Protein AF-A0AB74N3A1-F1 (afdb_monomer)

Structure 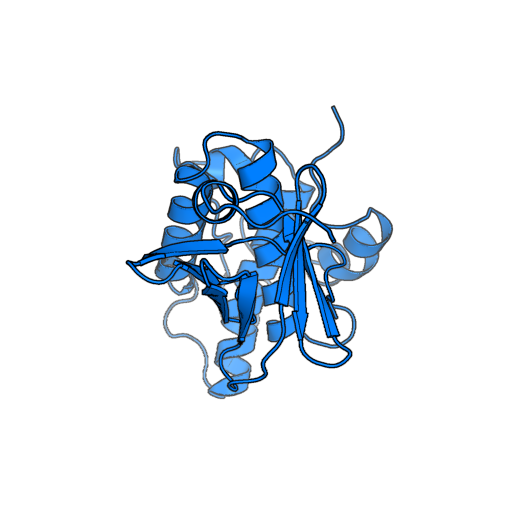(mmCIF, N/CA/C/O backbone):
data_AF-A0AB74N3A1-F1
#
_entry.id   AF-A0AB74N3A1-F1
#
loop_
_atom_site.group_PDB
_atom_site.id
_atom_site.type_symbol
_atom_site.label_atom_id
_atom_site.label_alt_id
_atom_site.label_comp_id
_atom_site.label_asym_id
_atom_site.label_entity_id
_atom_site.label_seq_id
_atom_site.pdbx_PDB_ins_code
_atom_site.Cartn_x
_atom_site.Cartn_y
_atom_site.Cartn_z
_atom_site.occupancy
_atom_site.B_iso_or_equiv
_atom_site.auth_seq_id
_atom_site.auth_comp_id
_atom_site.auth_asym_id
_atom_site.auth_atom_id
_atom_site.pdbx_PDB_model_num
ATOM 1 N N . MET A 1 1 ? -15.030 15.479 -10.181 1.00 30.88 1 MET A N 1
ATOM 2 C CA . MET A 1 1 ? -14.251 14.234 -10.034 1.00 30.88 1 MET A CA 1
ATOM 3 C C . MET A 1 1 ? -12.824 14.655 -9.749 1.00 30.88 1 MET A C 1
ATOM 5 O O . MET A 1 1 ? -12.218 15.269 -10.615 1.00 30.88 1 MET A O 1
ATOM 9 N N . ALA A 1 2 ? -12.356 14.499 -8.511 1.00 37.59 2 ALA A N 1
ATOM 10 C CA . ALA A 1 2 ? -10.970 14.813 -8.178 1.00 37.59 2 ALA A CA 1
ATOM 11 C C . ALA A 1 2 ? -10.070 13.762 -8.845 1.00 37.59 2 ALA A C 1
ATOM 13 O O . ALA A 1 2 ? -10.359 12.574 -8.728 1.00 37.59 2 ALA A O 1
ATOM 14 N N . ASN A 1 3 ? -9.039 14.203 -9.573 1.00 46.69 3 ASN A N 1
ATOM 15 C CA . ASN A 1 3 ? -8.014 13.312 -10.119 1.00 46.69 3 ASN A CA 1
ATOM 16 C C . ASN A 1 3 ? -7.414 12.501 -8.968 1.00 46.69 3 ASN A C 1
ATOM 18 O O . ASN A 1 3 ? -6.970 13.065 -7.965 1.00 46.69 3 ASN A O 1
ATOM 22 N N . ALA A 1 4 ? -7.441 11.187 -9.112 1.00 57.84 4 ALA A N 1
ATOM 23 C CA . ALA A 1 4 ? -7.078 10.224 -8.094 1.00 57.84 4 ALA A CA 1
ATOM 24 C C . ALA A 1 4 ? -5.552 10.047 -8.074 1.00 57.84 4 ALA A C 1
ATOM 26 O O . ALA A 1 4 ? -5.019 9.036 -8.517 1.00 57.84 4 ALA A O 1
ATOM 27 N N . SER A 1 5 ? -4.831 11.047 -7.563 1.00 71.25 5 SER A N 1
ATOM 28 C CA . SER A 1 5 ? -3.372 10.990 -7.427 1.00 71.25 5 SER A CA 1
ATOM 29 C C . SER A 1 5 ? -2.970 10.513 -6.032 1.00 71.25 5 SER A C 1
ATOM 31 O O . SER A 1 5 ? -3.437 11.052 -5.030 1.00 71.25 5 SER A O 1
ATOM 33 N N . CYS A 1 6 ? -2.046 9.551 -5.958 1.00 90.88 6 CYS A N 1
ATOM 34 C CA . CYS A 1 6 ? -1.435 9.120 -4.693 1.00 90.88 6 CYS A CA 1
ATOM 35 C C . CYS A 1 6 ? -0.574 10.209 -4.043 1.00 90.88 6 CYS A C 1
ATOM 37 O O . CYS A 1 6 ? -0.287 10.170 -2.847 1.00 90.88 6 CYS A O 1
ATOM 39 N N . PHE A 1 7 ? -0.158 11.183 -4.843 1.00 91.81 7 PHE A N 1
ATOM 40 C CA . PHE A 1 7 ? 0.708 12.279 -4.452 1.00 91.81 7 PHE A CA 1
ATOM 41 C C . PHE A 1 7 ? -0.030 13.603 -4.597 1.00 91.81 7 PHE A C 1
ATOM 43 O O . PHE A 1 7 ? -0.838 13.784 -5.516 1.00 91.81 7 PHE A O 1
ATOM 50 N N . THR A 1 8 ? 0.276 14.560 -3.727 1.00 91.31 8 THR A N 1
ATOM 51 C CA . THR A 1 8 ? -0.086 15.957 -3.984 1.00 91.31 8 THR A CA 1
ATOM 52 C C . THR A 1 8 ? 0.550 16.418 -5.297 1.00 91.31 8 THR A C 1
ATOM 54 O O . THR A 1 8 ? 1.511 15.827 -5.784 1.00 91.31 8 THR A O 1
ATOM 57 N N . GLU A 1 9 ? 0.034 17.488 -5.900 1.00 91.44 9 GLU A N 1
ATOM 58 C CA . GLU A 1 9 ? 0.587 17.989 -7.163 1.00 91.44 9 GLU A CA 1
ATOM 59 C C . GLU A 1 9 ? 2.074 18.350 -7.058 1.00 91.44 9 GLU A C 1
ATOM 61 O O . GLU A 1 9 ? 2.852 18.033 -7.957 1.00 91.44 9 GLU A O 1
ATOM 66 N N . ARG A 1 10 ? 2.475 18.936 -5.927 1.00 91.12 10 ARG A N 1
ATOM 67 C CA . ARG A 1 10 ? 3.875 19.235 -5.636 1.00 91.12 10 ARG A CA 1
ATOM 68 C C . ARG A 1 10 ? 4.720 17.964 -5.554 1.00 91.12 10 ARG A C 1
ATOM 70 O O . ARG A 1 10 ? 5.700 17.864 -6.280 1.00 91.12 10 ARG A O 1
ATOM 77 N N . GLU A 1 11 ? 4.328 17.002 -4.718 1.00 92.62 11 GLU A N 1
ATOM 78 C CA . GLU A 1 11 ? 5.046 15.725 -4.572 1.00 92.62 11 GLU A CA 1
ATOM 79 C C . GLU A 1 11 ? 5.147 14.988 -5.911 1.00 92.62 11 GLU A C 1
ATOM 81 O O . GLU A 1 11 ? 6.199 14.473 -6.264 1.00 92.62 11 GLU A O 1
ATOM 86 N N . TYR A 1 12 ? 4.073 14.975 -6.697 1.00 93.06 12 TYR A N 1
ATOM 87 C CA . TYR A 1 12 ? 4.072 14.338 -8.006 1.00 93.06 12 TYR A CA 1
ATOM 88 C C . TYR A 1 12 ? 5.109 14.966 -8.948 1.00 93.06 12 TYR A C 1
ATOM 90 O O . TYR A 1 12 ? 5.878 14.257 -9.596 1.00 93.06 12 TYR A O 1
ATOM 98 N N . ASN A 1 13 ? 5.168 16.297 -9.000 1.00 91.56 13 ASN A N 1
ATOM 99 C CA . ASN A 1 13 ? 6.124 17.003 -9.848 1.00 91.56 13 ASN A CA 1
ATOM 100 C C . ASN A 1 13 ? 7.566 16.858 -9.341 1.00 91.56 13 ASN A C 1
ATOM 102 O O . ASN A 1 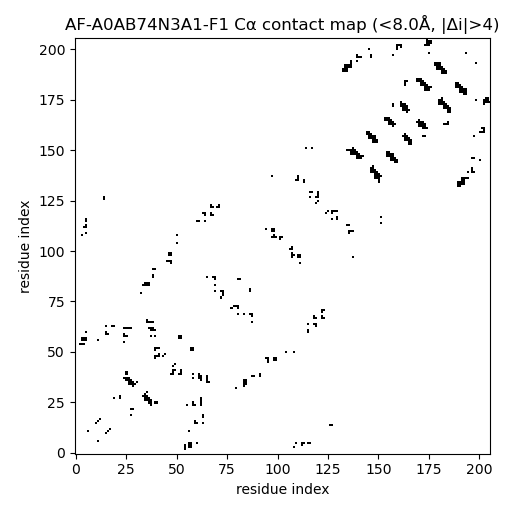13 ? 8.483 16.722 -10.147 1.00 91.56 13 ASN A O 1
ATOM 106 N N . GLU A 1 14 ? 7.781 16.907 -8.025 1.00 91.94 14 GLU A N 1
ATOM 107 C CA . GLU A 1 14 ? 9.117 16.885 -7.419 1.00 91.94 14 GLU A CA 1
ATOM 108 C C . GLU A 1 14 ? 9.707 15.479 -7.301 1.00 91.94 14 GLU A C 1
ATOM 110 O O . GLU A 1 14 ? 10.920 15.346 -7.424 1.00 91.94 14 GLU A O 1
ATOM 115 N N . LEU A 1 15 ? 8.875 14.456 -7.107 1.00 92.31 15 LEU A N 1
ATOM 116 C CA . LEU A 1 15 ? 9.312 13.082 -6.860 1.00 92.31 15 LEU A CA 1
ATOM 117 C C . LEU A 1 15 ? 9.058 12.181 -8.067 1.00 92.31 15 LEU A C 1
ATOM 119 O O . LEU A 1 15 ? 9.964 11.505 -8.538 1.00 92.31 15 LEU A O 1
ATOM 123 N N . VAL A 1 16 ? 7.833 12.171 -8.601 1.00 93.19 16 VAL A N 1
ATOM 124 C CA . VAL A 1 16 ? 7.455 11.202 -9.643 1.00 93.19 16 VAL A CA 1
ATOM 125 C C . VAL A 1 16 ? 7.989 11.619 -11.011 1.00 93.19 16 VAL A C 1
ATOM 127 O O . VAL A 1 16 ? 8.693 10.849 -11.659 1.00 93.19 16 VAL A O 1
ATOM 130 N N . LEU A 1 17 ? 7.688 12.842 -11.457 1.00 90.94 17 LEU A N 1
ATOM 131 C CA . LEU A 1 17 ? 8.094 13.301 -12.791 1.00 90.94 17 LEU A CA 1
ATOM 132 C C . LEU A 1 17 ? 9.610 13.466 -12.927 1.00 90.94 17 LEU A C 1
ATOM 134 O O . LEU A 1 17 ? 10.161 13.129 -13.972 1.00 90.94 17 LEU A O 1
ATOM 138 N N . LYS A 1 18 ? 10.294 13.957 -11.885 1.00 90.00 18 LYS A N 1
ATOM 139 C CA . LYS A 1 18 ? 11.759 14.110 -11.915 1.00 90.00 18 LYS A CA 1
ATOM 140 C C . LYS A 1 18 ? 12.496 12.776 -11.999 1.00 90.00 18 LYS A C 1
ATOM 142 O O . LYS A 1 18 ? 13.550 12.733 -12.623 1.00 90.00 18 LYS A O 1
ATOM 147 N N . SER A 1 19 ? 11.944 11.713 -11.416 1.00 88.94 19 SER A N 1
ATOM 148 C CA . SER A 1 19 ? 12.517 10.362 -11.485 1.00 88.94 19 SER A CA 1
ATOM 149 C C . SER A 1 19 ? 12.215 9.634 -12.798 1.00 88.94 19 SER A C 1
ATOM 151 O O . SER A 1 19 ? 12.824 8.609 -13.082 1.00 88.94 19 SER A O 1
ATOM 153 N N . LEU A 1 20 ? 11.300 10.164 -13.615 1.00 88.50 20 LEU A N 1
ATOM 154 C CA . LEU A 1 20 ? 10.877 9.588 -14.894 1.00 88.50 20 LEU A CA 1
ATOM 155 C C . LEU A 1 20 ? 11.007 10.594 -16.060 1.00 88.50 20 LEU A C 1
ATOM 157 O O . LEU A 1 20 ? 10.029 10.821 -16.784 1.00 88.50 20 LEU A O 1
ATOM 161 N N . PRO A 1 21 ? 12.181 11.222 -16.276 1.00 79.88 21 PRO A N 1
ATOM 162 C CA . PRO A 1 21 ? 12.333 12.204 -17.341 1.00 79.88 21 PRO A CA 1
ATOM 163 C C . PRO A 1 21 ? 12.175 11.529 -18.708 1.00 79.88 21 PRO A C 1
ATOM 165 O O . PRO A 1 21 ? 12.898 10.588 -19.045 1.00 79.88 21 PRO A O 1
ATOM 168 N N . ASP A 1 22 ? 11.237 12.032 -19.507 1.00 74.62 22 ASP A N 1
ATOM 169 C CA . ASP A 1 22 ? 10.882 11.522 -20.837 1.00 74.62 22 ASP A CA 1
ATOM 170 C C . ASP A 1 22 ? 10.468 10.038 -20.870 1.00 74.62 22 ASP A C 1
ATOM 172 O O . ASP A 1 22 ? 10.606 9.385 -21.904 1.00 74.62 22 ASP A O 1
ATOM 176 N N . SER A 1 23 ? 9.958 9.485 -19.761 1.00 73.75 23 SER A N 1
ATOM 177 C CA . SER A 1 23 ? 9.342 8.155 -19.800 1.00 73.75 23 SER A CA 1
ATOM 178 C C . SER A 1 23 ? 8.063 8.198 -20.635 1.00 73.75 23 SER A C 1
ATOM 180 O O . SER A 1 23 ? 7.274 9.151 -20.536 1.00 73.75 23 SER A O 1
ATOM 182 N N . ASN A 1 24 ? 7.785 7.123 -21.372 1.00 79.31 24 ASN A N 1
ATOM 183 C CA . ASN A 1 24 ? 6.397 6.850 -21.717 1.00 79.31 24 ASN A CA 1
ATOM 184 C C . ASN A 1 24 ? 5.672 6.286 -20.474 1.00 79.31 24 ASN A C 1
ATOM 186 O O . ASN A 1 24 ? 6.280 6.085 -19.419 1.00 79.31 24 ASN A O 1
ATOM 190 N N . ASP A 1 25 ? 4.354 6.130 -20.534 1.00 83.88 25 ASP A N 1
ATOM 191 C CA . ASP A 1 25 ? 3.580 5.709 -19.357 1.00 83.88 25 ASP A CA 1
ATOM 192 C C . ASP A 1 25 ? 3.576 4.187 -19.143 1.00 83.88 25 ASP A C 1
ATOM 194 O O . ASP A 1 25 ? 3.159 3.710 -18.085 1.00 83.88 25 ASP A O 1
ATOM 198 N N . ASP A 1 26 ? 4.013 3.429 -20.147 1.00 87.56 26 ASP A N 1
ATOM 199 C CA . ASP A 1 26 ? 3.934 1.967 -20.212 1.00 87.56 26 ASP A CA 1
ATOM 200 C C . ASP A 1 26 ? 5.254 1.281 -19.837 1.00 87.56 26 ASP A C 1
ATOM 202 O O . ASP A 1 26 ? 5.243 0.154 -19.345 1.00 87.56 26 ASP A O 1
ATOM 206 N N . TYR A 1 27 ? 6.389 1.941 -20.050 1.00 89.62 27 TYR A N 1
ATOM 207 C CA . TYR A 1 27 ? 7.722 1.426 -19.780 1.00 89.62 27 TYR A CA 1
ATOM 208 C C . TYR A 1 27 ? 8.762 2.542 -19.592 1.00 89.62 27 TYR A C 1
ATOM 210 O O . TYR A 1 27 ? 8.569 3.707 -19.947 1.00 89.62 27 TYR A O 1
ATOM 218 N N . TYR A 1 28 ? 9.915 2.155 -19.054 1.00 89.69 28 TYR A N 1
ATOM 219 C CA . TYR A 1 28 ? 11.103 2.984 -18.912 1.00 89.69 28 TYR A CA 1
ATOM 220 C C . TYR A 1 28 ? 12.300 2.290 -19.571 1.00 89.69 28 TYR A C 1
ATOM 222 O O . TYR A 1 28 ? 12.739 1.232 -19.125 1.00 89.69 28 TYR A O 1
ATOM 230 N N . ASP A 1 29 ? 12.808 2.877 -20.655 1.00 89.06 29 ASP A N 1
ATOM 231 C CA . ASP A 1 29 ? 13.880 2.335 -21.507 1.00 89.06 29 ASP A CA 1
ATOM 232 C C . ASP A 1 29 ? 15.253 2.981 -21.267 1.00 89.06 29 ASP A C 1
ATOM 234 O O . ASP A 1 29 ? 16.252 2.564 -21.847 1.00 89.06 29 ASP A O 1
ATOM 238 N N . LYS A 1 30 ? 15.318 3.982 -20.384 1.00 86.56 30 LYS A N 1
ATOM 239 C CA . LYS A 1 30 ? 16.566 4.641 -19.977 1.00 86.56 30 LYS A CA 1
ATOM 240 C C . LYS A 1 30 ? 17.256 3.949 -18.797 1.00 86.56 30 LYS A C 1
ATOM 242 O O . LYS A 1 30 ? 18.256 4.465 -18.296 1.00 86.56 30 LYS A O 1
ATOM 247 N N . TYR A 1 31 ? 16.725 2.826 -18.307 1.00 85.31 31 TYR A N 1
ATOM 248 C CA . TYR A 1 31 ? 17.389 2.068 -17.250 1.00 85.31 31 TYR A CA 1
ATOM 249 C C . TYR A 1 31 ? 18.648 1.390 -17.819 1.00 85.31 31 TYR A C 1
ATOM 251 O O . TYR A 1 31 ? 18.563 0.785 -18.889 1.00 85.31 31 TYR A O 1
ATOM 259 N N . PRO A 1 32 ? 19.815 1.458 -17.147 1.00 84.25 32 PRO A N 1
ATOM 260 C CA . PRO A 1 32 ? 21.094 1.051 -17.744 1.00 84.25 32 PRO A CA 1
ATOM 261 C C . PRO A 1 32 ? 21.162 -0.395 -18.249 1.00 84.25 32 PRO A C 1
ATOM 263 O O . PRO A 1 32 ? 21.973 -0.701 -19.121 1.00 84.25 32 PRO A O 1
ATOM 266 N N . TYR A 1 33 ? 20.337 -1.279 -17.690 1.00 84.19 33 TYR A N 1
ATOM 267 C CA . TYR A 1 33 ? 20.440 -2.722 -17.890 1.00 84.19 33 TYR A CA 1
ATOM 268 C C . TYR A 1 33 ? 19.272 -3.341 -18.670 1.00 84.19 33 TYR A C 1
ATOM 270 O O . TYR A 1 33 ? 19.345 -4.511 -19.039 1.00 84.19 33 TYR A O 1
ATOM 278 N N . GLY A 1 34 ? 18.209 -2.586 -18.967 1.00 87.44 34 GLY A N 1
ATOM 279 C CA . GLY A 1 34 ? 17.048 -3.132 -19.667 1.00 87.44 34 GLY A CA 1
ATOM 280 C C . GLY A 1 34 ? 15.832 -2.213 -19.683 1.00 87.44 34 GLY A C 1
ATOM 281 O O . GLY A 1 34 ? 15.853 -1.110 -19.147 1.00 87.44 34 GLY A O 1
ATOM 282 N N . VAL A 1 35 ? 14.751 -2.684 -20.305 1.00 92.19 35 VAL A N 1
ATOM 283 C CA . VAL A 1 35 ? 13.464 -1.977 -20.329 1.00 92.19 35 VAL A CA 1
ATOM 284 C C . VAL A 1 35 ? 12.599 -2.469 -19.176 1.00 92.19 35 VAL A C 1
ATOM 286 O O . VAL A 1 35 ? 12.269 -3.654 -19.106 1.00 92.19 35 VAL A O 1
ATOM 289 N N . ILE A 1 36 ? 12.193 -1.553 -18.300 1.00 93.69 36 ILE A N 1
ATOM 290 C CA . ILE A 1 36 ? 11.305 -1.849 -17.172 1.00 93.69 36 ILE A CA 1
ATOM 291 C C . ILE A 1 36 ? 9.875 -1.516 -17.579 1.00 93.69 36 ILE A C 1
ATOM 293 O O . ILE A 1 36 ? 9.574 -0.367 -17.898 1.00 93.69 36 ILE A O 1
ATOM 297 N N . HIS A 1 37 ? 8.992 -2.509 -17.564 1.00 93.75 37 HIS A N 1
ATOM 298 C CA . HIS A 1 37 ? 7.583 -2.321 -17.901 1.00 93.75 37 HIS A CA 1
ATOM 299 C C . HIS A 1 37 ? 6.763 -1.946 -16.666 1.00 93.75 37 HIS A C 1
ATOM 301 O O . HIS A 1 37 ? 7.071 -2.350 -15.543 1.00 93.75 37 HIS A O 1
ATOM 307 N N . ASN A 1 38 ? 5.696 -1.184 -16.884 1.00 95.06 38 ASN A N 1
ATOM 308 C CA . ASN A 1 38 ? 4.713 -0.887 -15.856 1.00 95.06 38 ASN A CA 1
ATOM 309 C C . ASN A 1 38 ? 3.991 -2.177 -15.436 1.00 95.06 38 ASN A C 1
ATOM 311 O O . ASN A 1 38 ? 3.529 -2.945 -16.281 1.00 95.06 38 ASN A O 1
ATOM 315 N N . MET A 1 39 ? 3.846 -2.393 -14.128 1.00 95.62 39 MET A N 1
ATOM 316 C CA . MET A 1 39 ? 3.064 -3.513 -13.594 1.00 95.62 39 MET A CA 1
ATOM 317 C C . MET A 1 39 ? 1.593 -3.491 -14.044 1.00 95.62 39 MET A C 1
ATOM 319 O O . MET A 1 39 ? 0.975 -4.550 -14.142 1.00 95.62 39 MET A O 1
ATOM 323 N N . ALA A 1 40 ? 1.021 -2.320 -14.345 1.00 93.88 40 ALA A N 1
ATOM 324 C CA . ALA A 1 40 ? -0.287 -2.227 -14.992 1.00 93.88 40 ALA A CA 1
ATOM 325 C C . ALA A 1 40 ? -0.137 -2.067 -16.508 1.00 93.88 40 ALA A C 1
ATOM 327 O O . ALA A 1 40 ? 0.446 -1.090 -16.982 1.00 93.88 40 ALA A O 1
ATOM 328 N N . SER A 1 41 ? -0.742 -2.983 -17.265 1.00 90.25 41 SER A N 1
ATOM 329 C CA . SER A 1 41 ? -0.785 -2.929 -18.725 1.00 90.25 41 SER A CA 1
ATOM 330 C C . SER A 1 41 ? -2.194 -2.589 -19.197 1.00 90.25 41 SER A C 1
ATOM 332 O O . SER A 1 41 ? -3.136 -3.341 -18.967 1.00 90.25 41 SER A O 1
ATOM 334 N N . CYS A 1 42 ? -2.357 -1.472 -19.907 1.00 88.19 42 CYS A N 1
ATOM 335 C CA . CYS A 1 42 ? -3.682 -1.003 -20.334 1.00 88.19 42 CYS A CA 1
ATOM 336 C C . CYS A 1 42 ? -4.321 -1.835 -21.452 1.00 88.19 42 CYS A C 1
ATOM 338 O O . CYS A 1 42 ? -5.479 -1.604 -21.794 1.00 88.19 42 CYS A O 1
ATOM 340 N N . SER A 1 43 ? -3.590 -2.802 -22.012 1.00 89.38 43 SER A N 1
ATOM 341 C CA . SER A 1 43 ? -4.159 -3.835 -22.881 1.00 89.38 43 SER A CA 1
ATOM 342 C C . SER A 1 43 ? -4.768 -5.008 -22.105 1.00 89.38 43 SER A C 1
ATOM 344 O O . SER A 1 43 ? -5.478 -5.818 -22.695 1.00 89.38 43 SER A O 1
ATOM 346 N N . GLU A 1 44 ? -4.481 -5.136 -20.807 1.00 90.44 44 GLU A N 1
ATOM 347 C CA . GLU A 1 44 ? -5.027 -6.186 -19.948 1.00 90.44 44 GLU A CA 1
ATOM 348 C C . GLU A 1 44 ? -6.339 -5.744 -19.287 1.00 90.44 44 GLU A C 1
ATOM 350 O O . GLU A 1 44 ? -6.527 -4.583 -18.929 1.00 90.44 44 GLU A O 1
ATOM 355 N N . SER A 1 45 ? -7.245 -6.700 -19.070 1.00 90.50 45 SER A N 1
ATOM 356 C CA . SER A 1 45 ? -8.565 -6.463 -18.470 1.00 90.50 45 SER A CA 1
ATOM 357 C C . SER A 1 45 ? -8.638 -6.831 -16.981 1.00 90.50 45 SER A C 1
ATOM 359 O O . SER A 1 45 ? -9.701 -7.225 -16.495 1.00 90.50 45 SER A O 1
ATOM 361 N N . ASN A 1 46 ? -7.507 -6.802 -16.270 1.00 94.38 46 ASN A N 1
ATOM 362 C CA . ASN A 1 46 ? -7.463 -7.093 -14.834 1.00 94.38 46 ASN A CA 1
ATOM 363 C C . ASN A 1 46 ? -7.811 -5.860 -13.986 1.00 94.38 46 ASN A C 1
ATOM 365 O O . ASN A 1 46 ? -7.835 -4.722 -14.464 1.00 94.38 46 ASN A O 1
ATOM 369 N N . GLU A 1 47 ? -8.133 -6.096 -12.717 1.00 95.38 47 GLU A N 1
ATOM 370 C CA . GLU A 1 47 ? -8.649 -5.079 -11.806 1.00 95.38 47 GLU A CA 1
ATOM 371 C C . GLU A 1 47 ? -7.635 -3.954 -11.539 1.00 95.38 47 GLU A C 1
ATOM 373 O O . GLU A 1 47 ? -8.024 -2.783 -11.495 1.00 95.38 47 GLU A O 1
ATOM 378 N N . LEU A 1 48 ? -6.341 -4.278 -11.440 1.00 96.75 48 LEU A N 1
ATOM 379 C CA . LEU A 1 48 ? -5.267 -3.289 -11.313 1.00 96.75 48 LEU A CA 1
ATOM 380 C C . LEU A 1 48 ? -5.217 -2.362 -12.534 1.00 96.75 48 LEU A C 1
ATOM 382 O O . LEU A 1 48 ? -5.215 -1.140 -12.382 1.00 96.75 48 LEU A O 1
ATOM 386 N N . SER A 1 49 ? -5.228 -2.926 -13.742 1.00 95.31 49 SER A N 1
ATOM 387 C CA . SER A 1 49 ? -5.140 -2.149 -14.983 1.00 95.31 49 SER A CA 1
ATOM 388 C C . SER A 1 49 ? -6.372 -1.266 -15.178 1.00 95.31 49 SER A C 1
ATOM 390 O O . SER A 1 49 ? -6.231 -0.087 -15.501 1.00 95.31 49 SER A O 1
ATOM 392 N N . HIS A 1 50 ? -7.575 -1.764 -14.875 1.00 93.56 50 HIS A N 1
ATOM 393 C CA . HIS A 1 50 ? -8.797 -0.951 -14.894 1.00 93.56 50 HIS A CA 1
ATOM 394 C C . HIS A 1 50 ? -8.753 0.233 -13.920 1.00 93.56 50 HIS A C 1
ATOM 396 O O . HIS A 1 50 ? -9.290 1.302 -14.224 1.00 93.56 50 HIS A O 1
ATOM 402 N N . LEU A 1 51 ? -8.140 0.059 -12.747 1.00 93.81 51 LEU A N 1
ATOM 403 C CA . LEU A 1 51 ? -8.007 1.130 -11.762 1.00 93.81 51 LEU A CA 1
ATOM 404 C C . LEU A 1 51 ? -6.989 2.188 -12.209 1.00 93.81 51 LEU A C 1
ATOM 406 O O . LEU A 1 51 ? -7.251 3.384 -12.087 1.00 93.81 51 LEU A O 1
ATOM 410 N N . VAL A 1 52 ? -5.848 1.741 -12.734 1.00 94.50 52 VAL A N 1
ATOM 411 C CA . VAL A 1 52 ? -4.667 2.575 -12.991 1.00 94.50 52 VAL A CA 1
ATOM 412 C C . VAL A 1 52 ? -4.738 3.296 -14.334 1.00 94.50 52 VAL A C 1
ATOM 414 O O . VAL A 1 52 ? -4.451 4.486 -14.410 1.00 94.50 52 VAL A O 1
ATOM 417 N N . CYS A 1 53 ? -5.159 2.617 -15.399 1.00 92.19 53 CYS A N 1
ATOM 418 C CA . CYS A 1 53 ? -5.026 3.125 -16.767 1.00 92.19 53 CYS A CA 1
ATOM 419 C C . CYS A 1 53 ? -5.897 4.340 -17.098 1.00 92.19 53 CYS A C 1
ATOM 421 O O . CYS A 1 53 ? -5.643 5.020 -18.089 1.00 92.19 53 CYS A O 1
ATOM 423 N N . SER A 1 54 ? -6.905 4.632 -16.273 1.00 88.50 54 SER A N 1
ATOM 424 C CA . SER A 1 54 ? -7.724 5.840 -16.416 1.00 88.50 54 SER A CA 1
ATOM 425 C C . SER A 1 54 ? -7.090 7.105 -15.823 1.00 88.50 54 SER A C 1
ATOM 427 O O . SER A 1 54 ? -7.605 8.193 -16.067 1.00 88.50 54 SER A O 1
ATOM 429 N N . ASP A 1 55 ? -6.004 6.985 -15.051 1.00 90.81 55 ASP A N 1
ATOM 430 C CA . ASP A 1 55 ? -5.342 8.112 -14.389 1.00 90.81 55 ASP A CA 1
ATOM 431 C C . ASP A 1 55 ? -3.840 8.118 -14.705 1.00 90.81 55 ASP A C 1
ATOM 433 O O . ASP A 1 55 ? -3.067 7.272 -14.255 1.00 90.81 55 ASP A O 1
ATOM 437 N N . LEU A 1 56 ? -3.422 9.113 -15.488 1.00 90.12 56 LEU A N 1
ATOM 438 C CA . LEU A 1 56 ? -2.038 9.266 -15.929 1.00 90.12 56 LEU A CA 1
ATOM 439 C C . LEU A 1 56 ? -1.054 9.418 -14.759 1.00 90.12 56 LEU A C 1
ATOM 441 O O . LEU A 1 56 ? 0.058 8.891 -14.820 1.00 90.12 56 LEU A O 1
ATOM 445 N N . LYS A 1 57 ? -1.449 10.122 -13.689 1.00 92.75 57 LYS A N 1
ATOM 446 C CA . LYS A 1 57 ? -0.577 10.326 -12.527 1.00 92.75 57 LYS A CA 1
ATOM 447 C C . LYS A 1 57 ? -0.381 9.011 -11.789 1.00 92.75 57 LYS A C 1
ATOM 449 O O . LYS A 1 57 ? 0.754 8.650 -11.489 1.00 92.75 57 LYS A O 1
ATOM 454 N N . LEU A 1 58 ? -1.465 8.270 -11.567 1.00 94.00 58 LEU A N 1
ATOM 455 C CA . LEU A 1 58 ? -1.413 6.947 -10.947 1.00 94.00 58 LEU A CA 1
ATOM 456 C C . LEU A 1 58 ? -0.582 5.964 -11.782 1.00 94.00 58 LEU A C 1
ATOM 458 O O . LEU A 1 58 ? 0.251 5.245 -11.232 1.00 94.00 58 LEU A O 1
ATOM 462 N N . LYS A 1 59 ? -0.750 5.978 -13.109 1.00 93.50 59 LYS A N 1
ATOM 463 C CA . LYS A 1 59 ? 0.018 5.140 -14.036 1.00 93.50 59 LYS A CA 1
ATOM 464 C C . LYS A 1 59 ? 1.518 5.424 -13.961 1.00 93.50 59 LYS A C 1
ATOM 466 O O . LYS A 1 59 ? 2.294 4.481 -13.814 1.00 93.50 59 LYS A O 1
ATOM 471 N N . LYS A 1 60 ? 1.932 6.697 -13.969 1.00 93.81 60 LYS A N 1
ATOM 472 C CA . LYS A 1 60 ? 3.346 7.075 -13.788 1.00 93.81 60 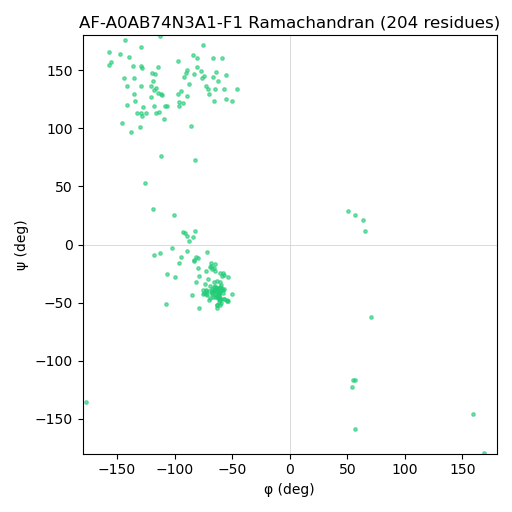LYS A CA 1
ATOM 473 C C . LYS A 1 60 ? 3.877 6.724 -12.398 1.00 93.81 60 LYS A C 1
ATOM 475 O O . LYS A 1 60 ? 5.004 6.254 -12.284 1.00 93.81 60 LYS A O 1
ATOM 480 N N . SER A 1 61 ? 3.080 6.897 -11.345 1.00 95.31 61 SER A N 1
ATOM 481 C CA . SER A 1 61 ? 3.467 6.472 -9.996 1.00 95.31 61 SER A CA 1
ATOM 482 C C . SER A 1 61 ? 3.694 4.960 -9.901 1.00 95.31 61 SER A C 1
ATOM 484 O O . SER A 1 61 ? 4.634 4.535 -9.234 1.00 95.31 61 SER A O 1
ATOM 486 N N . LEU A 1 62 ? 2.887 4.150 -10.592 1.00 96.25 62 LEU A N 1
ATOM 487 C CA . LEU A 1 62 ? 3.073 2.699 -10.631 1.00 96.25 62 LEU A CA 1
ATOM 488 C C . LEU A 1 62 ? 4.271 2.276 -11.497 1.00 96.25 62 LEU A C 1
ATOM 490 O O . LEU A 1 62 ? 4.971 1.325 -11.147 1.00 96.25 62 LEU A O 1
ATOM 494 N N . LEU A 1 63 ? 4.562 3.001 -12.584 1.00 95.75 63 LEU A N 1
ATOM 495 C CA . LEU A 1 63 ? 5.800 2.801 -13.344 1.00 95.75 63 LEU A CA 1
ATOM 496 C C . LEU A 1 63 ? 7.023 3.083 -12.467 1.00 95.75 63 LEU A C 1
ATOM 498 O O . LEU A 1 63 ? 7.946 2.276 -12.436 1.00 95.75 63 LEU A O 1
ATOM 502 N N . LEU A 1 64 ? 7.011 4.183 -11.707 1.00 95.81 64 LEU A N 1
ATOM 503 C CA . LEU A 1 64 ? 8.101 4.488 -10.784 1.00 95.81 64 LEU A CA 1
ATOM 504 C C . LEU A 1 64 ? 8.263 3.398 -9.719 1.00 95.81 64 LEU A C 1
ATOM 506 O O . LEU A 1 64 ? 9.390 3.021 -9.422 1.00 95.81 64 LEU A O 1
ATOM 510 N N . LEU A 1 65 ? 7.162 2.849 -9.194 1.00 97.19 65 LEU A N 1
ATOM 511 C CA . LEU A 1 65 ? 7.221 1.701 -8.284 1.00 97.19 65 LEU A CA 1
ATOM 512 C C . LEU A 1 65 ? 7.845 0.469 -8.956 1.00 97.19 65 LEU A C 1
ATOM 514 O O . LEU A 1 65 ? 8.666 -0.207 -8.353 1.00 97.19 65 LEU A O 1
ATOM 518 N N . SER A 1 66 ? 7.511 0.212 -10.222 1.00 96.94 66 SER A N 1
ATOM 519 C CA . SER A 1 66 ? 8.095 -0.898 -10.992 1.00 96.94 66 SER A CA 1
ATOM 520 C C . SER A 1 66 ? 9.621 -0.768 -11.111 1.00 96.94 66 SER A C 1
ATOM 522 O O . SER A 1 66 ? 10.331 -1.771 -11.090 1.00 96.94 66 SER A O 1
ATOM 524 N N . ILE A 1 67 ? 10.126 0.467 -11.210 1.00 95.38 67 ILE A N 1
ATOM 525 C CA . ILE A 1 67 ? 11.564 0.767 -11.194 1.00 95.38 67 ILE A CA 1
ATOM 526 C C . ILE A 1 67 ? 12.142 0.638 -9.782 1.00 95.38 67 ILE A C 1
ATOM 528 O O . ILE A 1 67 ? 13.234 0.094 -9.640 1.00 95.38 67 ILE A O 1
ATOM 532 N N . GLY A 1 68 ? 11.430 1.127 -8.762 1.00 95.88 68 GLY A N 1
ATOM 533 C CA . GLY A 1 68 ? 11.837 1.072 -7.354 1.00 95.88 68 GLY A CA 1
ATOM 534 C C . GLY A 1 68 ? 12.151 -0.345 -6.889 1.00 95.88 68 GLY A C 1
ATOM 535 O O . GLY A 1 68 ? 13.251 -0.587 -6.402 1.00 95.88 68 GLY A O 1
ATOM 536 N N . GLU A 1 69 ? 11.264 -1.300 -7.169 1.00 96.75 69 GLU A N 1
ATOM 537 C CA . GLU A 1 69 ? 11.428 -2.700 -6.749 1.00 96.75 69 GLU A CA 1
ATOM 538 C C . GLU A 1 69 ? 12.671 -3.362 -7.376 1.00 96.75 69 GLU A C 1
ATOM 540 O O . GLU A 1 69 ? 13.391 -4.121 -6.721 1.00 96.75 69 GLU A O 1
ATOM 545 N N . ILE A 1 70 ? 12.965 -3.047 -8.644 1.00 96.56 70 ILE A N 1
ATOM 546 C CA . ILE A 1 70 ? 14.176 -3.520 -9.332 1.00 96.56 70 ILE A CA 1
ATOM 547 C C . ILE A 1 70 ? 15.411 -2.828 -8.754 1.00 96.56 70 ILE A C 1
ATOM 549 O O . ILE A 1 70 ? 16.384 -3.491 -8.404 1.00 96.56 70 ILE A O 1
ATOM 553 N N . TYR A 1 71 ? 15.366 -1.503 -8.599 1.00 94.44 71 TYR A N 1
ATOM 554 C CA . TYR A 1 71 ? 16.462 -0.722 -8.030 1.00 94.44 71 TYR A CA 1
ATOM 555 C C . TYR A 1 71 ? 16.840 -1.199 -6.622 1.00 94.44 71 TYR A C 1
ATOM 557 O O . TYR A 1 71 ? 18.022 -1.409 -6.346 1.00 94.44 71 TYR A O 1
ATOM 565 N N . ALA A 1 72 ? 15.857 -1.409 -5.747 1.00 95.38 72 ALA A N 1
ATOM 566 C CA . ALA A 1 72 ? 16.070 -1.863 -4.379 1.00 95.38 72 ALA A CA 1
ATOM 567 C C . ALA A 1 72 ? 16.725 -3.249 -4.345 1.00 95.38 72 ALA A C 1
ATOM 569 O O . ALA A 1 72 ? 17.698 -3.457 -3.613 1.00 95.38 72 ALA A O 1
ATOM 570 N N . TYR A 1 73 ? 16.250 -4.178 -5.180 1.00 95.75 73 TYR A N 1
ATOM 571 C CA . TYR A 1 73 ? 16.856 -5.500 -5.322 1.00 95.75 73 TYR A CA 1
ATOM 572 C C . TYR A 1 73 ? 18.301 -5.426 -5.805 1.00 95.75 73 TYR A C 1
ATOM 574 O O . TYR A 1 73 ? 19.189 -5.991 -5.169 1.00 95.75 73 TYR A O 1
ATOM 582 N N . GLU A 1 74 ? 18.562 -4.719 -6.905 1.00 95.38 74 GLU A N 1
ATOM 583 C CA . GLU A 1 74 ? 19.903 -4.640 -7.488 1.00 95.38 74 GLU A CA 1
ATOM 584 C C . GLU A 1 74 ? 20.885 -3.943 -6.550 1.00 95.38 74 GLU A C 1
ATOM 586 O O . GLU A 1 74 ? 22.046 -4.342 -6.458 1.00 95.38 74 GLU A O 1
ATOM 591 N N . ASN A 1 75 ? 20.424 -2.936 -5.807 1.00 93.81 75 ASN A N 1
ATOM 592 C CA . ASN A 1 75 ? 21.230 -2.268 -4.796 1.00 93.81 75 ASN A CA 1
ATOM 593 C C . ASN A 1 75 ? 21.556 -3.200 -3.617 1.00 93.81 75 ASN A C 1
ATOM 595 O O . ASN A 1 75 ? 22.686 -3.193 -3.135 1.00 93.81 75 ASN A O 1
ATOM 599 N N . ALA A 1 76 ? 20.605 -4.031 -3.177 1.00 94.88 76 ALA A N 1
ATOM 600 C CA . ALA A 1 76 ? 20.815 -4.991 -2.093 1.00 94.88 76 ALA A CA 1
ATOM 601 C C . ALA A 1 76 ? 21.690 -6.186 -2.507 1.00 94.88 76 ALA A C 1
ATOM 603 O O . ALA A 1 76 ? 22.513 -6.662 -1.725 1.00 94.88 76 ALA A O 1
ATOM 604 N N . MET A 1 77 ? 21.510 -6.682 -3.730 1.00 95.88 77 MET A N 1
ATOM 605 C CA . MET A 1 77 ? 22.173 -7.886 -4.236 1.00 95.88 77 MET A CA 1
ATOM 606 C C . MET A 1 77 ? 23.452 -7.588 -5.020 1.00 95.88 77 MET A C 1
ATOM 608 O O . MET A 1 77 ? 24.188 -8.517 -5.357 1.00 95.88 77 MET A O 1
ATOM 612 N N . HIS A 1 78 ? 23.703 -6.320 -5.351 1.00 94.00 78 HIS A N 1
ATOM 613 C CA . HIS A 1 78 ? 24.793 -5.861 -6.217 1.00 94.00 78 HIS A CA 1
ATOM 614 C C . HIS A 1 78 ? 24.871 -6.606 -7.560 1.00 94.00 78 HIS A C 1
ATOM 616 O O . HIS A 1 78 ? 25.950 -6.775 -8.131 1.00 94.00 78 HIS A O 1
ATOM 622 N N . THR A 1 79 ? 23.729 -7.083 -8.056 1.00 93.00 79 THR A N 1
ATOM 623 C CA . THR A 1 79 ? 23.617 -7.865 -9.289 1.00 93.00 79 THR A CA 1
ATOM 624 C C . THR A 1 79 ? 22.354 -7.468 -10.053 1.00 93.00 79 THR A C 1
ATOM 626 O O . THR A 1 79 ? 21.309 -7.321 -9.421 1.00 93.00 79 THR A O 1
ATOM 629 N N . PRO A 1 80 ? 22.436 -7.298 -11.389 1.00 93.56 80 PRO A N 1
ATOM 630 C CA . PRO A 1 80 ? 21.273 -7.071 -12.242 1.00 93.56 80 PRO A CA 1
ATOM 631 C C . PRO A 1 80 ? 20.220 -8.173 -12.097 1.00 93.56 80 PRO A C 1
ATOM 633 O O . PRO A 1 80 ? 20.573 -9.349 -11.948 1.00 93.56 80 PRO A O 1
ATOM 636 N N . VAL A 1 81 ? 18.937 -7.823 -12.205 1.00 94.06 81 VAL A N 1
ATOM 637 C CA . VAL A 1 81 ? 17.885 -8.845 -12.326 1.00 94.06 81 VAL A CA 1
ATOM 638 C C . VAL A 1 81 ? 18.057 -9.639 -13.625 1.00 94.06 81 VAL A C 1
ATOM 640 O O . VAL A 1 81 ? 18.523 -9.127 -14.641 1.00 94.06 81 VAL A O 1
ATOM 643 N N . ALA A 1 82 ? 17.663 -10.914 -13.605 1.00 91.88 82 ALA A N 1
ATOM 644 C CA . ALA A 1 82 ? 17.816 -11.789 -14.768 1.00 91.88 82 ALA A CA 1
ATOM 645 C C . ALA A 1 82 ? 16.881 -11.413 -15.934 1.00 91.88 82 ALA A C 1
ATOM 647 O O . ALA A 1 82 ? 17.271 -11.541 -17.093 1.00 91.88 82 ALA A O 1
ATOM 648 N N . ASP A 1 83 ? 15.658 -10.962 -15.629 1.00 93.75 83 ASP A N 1
ATOM 649 C CA . ASP A 1 83 ? 14.660 -10.547 -16.619 1.00 93.75 83 ASP A CA 1
ATOM 650 C C . ASP A 1 83 ? 13.803 -9.386 -16.088 1.00 93.75 83 ASP A C 1
ATOM 652 O O . ASP A 1 83 ? 12.900 -9.568 -15.269 1.00 93.75 83 ASP A O 1
ATOM 656 N N . TYR A 1 84 ? 14.076 -8.183 -16.594 1.00 93.69 84 TYR A N 1
ATOM 657 C CA . TYR A 1 84 ? 13.369 -6.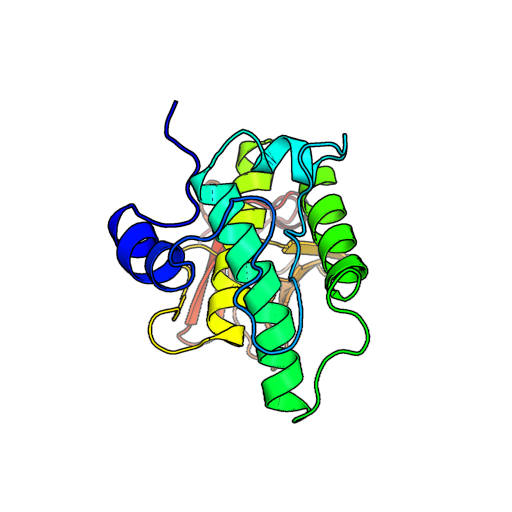944 -16.247 1.00 93.69 84 TYR A CA 1
ATOM 658 C C . TYR A 1 84 ? 11.893 -6.943 -16.662 1.00 93.69 84 TYR A C 1
ATOM 660 O O . TYR A 1 84 ? 11.101 -6.187 -16.100 1.00 93.69 84 TYR A O 1
ATOM 668 N N . SER A 1 85 ? 11.508 -7.760 -17.647 1.00 88.56 85 SER A N 1
ATOM 669 C CA . SER A 1 85 ? 10.140 -7.782 -18.172 1.00 88.56 85 SER A CA 1
ATOM 670 C C . SER A 1 85 ? 9.174 -8.552 -17.274 1.00 88.56 85 SER A C 1
ATOM 672 O O . SER A 1 85 ? 7.988 -8.231 -17.241 1.00 88.56 85 SER A O 1
ATOM 674 N N . THR A 1 86 ? 9.676 -9.530 -16.513 1.00 93.19 86 THR A N 1
ATOM 675 C CA . THR A 1 86 ? 8.853 -10.399 -15.660 1.00 93.19 86 THR A CA 1
ATOM 676 C C . THR A 1 86 ? 9.165 -10.293 -14.174 1.00 93.19 86 THR A C 1
ATOM 678 O O . THR A 1 86 ? 8.419 -10.857 -13.377 1.00 93.19 86 THR A O 1
ATOM 681 N N . TYR A 1 87 ? 10.240 -9.601 -13.778 1.00 95.56 87 TYR A N 1
ATOM 682 C CA . TYR A 1 87 ? 10.677 -9.513 -12.378 1.00 95.56 87 TYR A CA 1
ATOM 683 C C . TYR A 1 87 ? 9.543 -9.112 -11.419 1.00 95.56 87 TYR A C 1
ATOM 685 O O . TYR A 1 87 ? 9.357 -9.729 -10.375 1.00 95.56 87 TYR A O 1
ATOM 693 N N . ASN A 1 88 ? 8.722 -8.138 -11.815 1.00 96.94 88 ASN A N 1
ATOM 694 C CA . ASN A 1 88 ? 7.638 -7.620 -10.982 1.00 96.94 88 ASN A CA 1
ATOM 695 C C . ASN A 1 88 ? 6.326 -8.430 -11.056 1.00 96.94 88 ASN A C 1
ATOM 697 O O . ASN A 1 88 ? 5.325 -7.985 -10.497 1.00 96.94 88 ASN A O 1
ATOM 701 N N . ASN A 1 89 ? 6.273 -9.585 -11.731 1.00 96.06 89 ASN A N 1
ATOM 702 C CA . ASN A 1 89 ? 5.013 -10.317 -11.943 1.00 96.06 89 ASN A CA 1
ATOM 703 C C . ASN A 1 89 ? 4.344 -10.761 -10.635 1.00 96.06 89 ASN A C 1
ATOM 705 O O . ASN A 1 89 ? 3.145 -10.553 -10.468 1.00 96.06 89 ASN A O 1
ATOM 709 N N . ASP A 1 90 ? 5.109 -11.292 -9.680 1.00 97.12 90 ASP A N 1
ATOM 710 C CA . ASP A 1 90 ? 4.555 -11.723 -8.390 1.00 97.12 90 ASP A CA 1
ATOM 711 C C . ASP A 1 90 ? 3.968 -10.536 -7.611 1.00 97.12 90 ASP A C 1
ATOM 713 O O . ASP A 1 90 ? 2.901 -10.632 -6.995 1.00 97.12 90 ASP A O 1
ATOM 717 N N . PHE A 1 91 ? 4.641 -9.382 -7.668 1.00 97.69 91 PHE A N 1
ATOM 718 C CA . PHE A 1 91 ? 4.162 -8.179 -6.999 1.00 97.69 91 PHE A CA 1
ATOM 719 C C . PHE A 1 91 ? 2.950 -7.570 -7.711 1.00 97.69 91 PHE A C 1
ATOM 721 O O . PHE A 1 91 ? 1.978 -7.190 -7.054 1.00 97.69 91 PHE A O 1
ATOM 728 N N . LYS A 1 92 ? 2.945 -7.564 -9.047 1.00 97.56 92 LYS A N 1
ATOM 729 C CA . LYS A 1 92 ? 1.783 -7.217 -9.874 1.00 97.56 92 LYS A CA 1
ATOM 730 C C . LYS A 1 92 ? 0.569 -8.069 -9.503 1.00 97.56 92 LYS A C 1
ATOM 732 O O . LYS A 1 92 ? -0.511 -7.518 -9.286 1.00 97.56 92 LYS A O 1
ATOM 737 N N . ASP A 1 93 ? 0.732 -9.384 -9.393 1.00 97.56 93 ASP A N 1
ATOM 738 C CA . ASP A 1 93 ? -0.355 -10.300 -9.036 1.00 97.56 93 ASP A CA 1
ATOM 739 C C . ASP A 1 93 ? -0.876 -10.027 -7.623 1.00 97.56 93 ASP A C 1
ATOM 741 O O . ASP A 1 93 ? -2.089 -10.015 -7.383 1.00 97.56 93 ASP A O 1
ATOM 745 N N . TRP A 1 94 ? 0.024 -9.741 -6.682 1.00 97.88 94 TRP A N 1
ATOM 746 C CA . TRP A 1 94 ? -0.352 -9.332 -5.333 1.00 97.88 94 TRP A CA 1
ATOM 747 C C . TRP A 1 94 ? -1.147 -8.014 -5.325 1.00 97.88 94 TRP A C 1
ATOM 749 O O . TRP A 1 94 ? -2.208 -7.951 -4.699 1.00 97.88 94 TRP A O 1
ATOM 759 N N . LEU A 1 95 ? -0.703 -6.993 -6.068 1.00 98.00 95 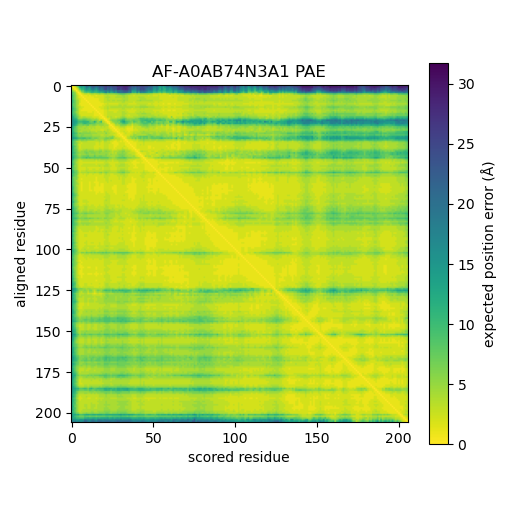LEU A N 1
ATOM 760 C CA . LEU A 1 95 ? -1.412 -5.715 -6.219 1.00 98.00 95 LEU A CA 1
ATOM 761 C C . LEU A 1 95 ? -2.788 -5.899 -6.865 1.00 98.00 95 LEU A C 1
ATOM 763 O O . LEU A 1 95 ? -3.769 -5.306 -6.411 1.00 98.00 95 LEU A O 1
ATOM 767 N N . ASN A 1 96 ? -2.886 -6.743 -7.894 1.00 97.88 96 ASN A N 1
ATOM 768 C CA . ASN A 1 96 ? -4.160 -7.045 -8.535 1.00 97.88 96 ASN A CA 1
ATOM 769 C C . ASN A 1 96 ? -5.136 -7.701 -7.557 1.00 97.88 96 ASN A C 1
ATOM 771 O O . ASN A 1 96 ? -6.295 -7.299 -7.480 1.00 97.88 96 ASN A O 1
ATOM 775 N N . ASN A 1 97 ? -4.668 -8.665 -6.765 1.00 97.75 97 ASN A N 1
ATOM 776 C CA . ASN A 1 97 ? -5.492 -9.319 -5.752 1.00 97.75 97 ASN A CA 1
ATOM 777 C C . ASN A 1 97 ? -5.911 -8.363 -4.628 1.00 97.75 97 ASN A C 1
ATOM 779 O O . ASN A 1 97 ? -7.053 -8.441 -4.171 1.00 97.75 97 ASN A O 1
ATOM 783 N N . LEU A 1 98 ? -5.034 -7.440 -4.220 1.00 96.81 98 LEU A N 1
ATOM 784 C CA . LEU A 1 98 ? -5.361 -6.386 -3.258 1.00 96.81 98 LEU A CA 1
ATOM 785 C C . LEU A 1 98 ? -6.504 -5.508 -3.778 1.00 96.81 98 LEU A C 1
ATOM 787 O O . LEU A 1 98 ? -7.495 -5.324 -3.081 1.00 96.81 98 LEU A O 1
ATOM 791 N N . VAL A 1 99 ? -6.397 -5.009 -5.012 1.00 96.44 99 VAL A N 1
ATOM 792 C CA . VAL A 1 99 ? -7.435 -4.174 -5.641 1.00 96.44 99 VAL A CA 1
ATOM 793 C C . VAL A 1 99 ? -8.739 -4.954 -5.814 1.00 96.44 99 VAL A C 1
ATOM 795 O O . VAL A 1 99 ? -9.812 -4.447 -5.492 1.00 96.44 99 VAL A O 1
ATOM 798 N N . LYS A 1 100 ? -8.654 -6.203 -6.277 1.00 96.56 100 LYS A N 1
ATOM 799 C CA . LYS A 1 100 ? -9.804 -7.081 -6.524 1.00 96.56 100 LYS A CA 1
ATOM 800 C C . LYS A 1 100 ? -10.596 -7.428 -5.264 1.00 96.56 100 LYS A C 1
ATOM 802 O O . LYS A 1 100 ? -11.803 -7.651 -5.346 1.00 96.56 100 LYS A O 1
ATOM 807 N N . ALA A 1 101 ? -9.935 -7.512 -4.112 1.00 94.94 101 ALA A N 1
ATOM 808 C CA . ALA A 1 101 ? -10.588 -7.834 -2.847 1.00 94.94 101 ALA A CA 1
ATOM 809 C C . ALA A 1 101 ? -11.507 -6.705 -2.342 1.00 94.94 101 ALA A C 1
ATOM 811 O O . ALA A 1 101 ? -12.395 -6.955 -1.522 1.00 94.94 101 ALA A O 1
ATOM 812 N N . GLU A 1 102 ? -11.320 -5.476 -2.827 1.00 94.19 102 GLU A N 1
ATOM 813 C CA . GLU A 1 102 ? -12.049 -4.309 -2.347 1.00 94.19 102 GLU A CA 1
ATOM 814 C C . GLU A 1 102 ? -13.357 -4.081 -3.109 1.00 94.19 102 GLU A C 1
ATOM 816 O O . GLU A 1 102 ? -13.400 -3.960 -4.330 1.00 94.19 102 GLU A O 1
ATOM 821 N N . LYS A 1 103 ? -14.456 -3.938 -2.360 1.00 90.12 103 LYS A N 1
ATOM 822 C CA . LYS A 1 103 ? -15.792 -3.676 -2.930 1.00 90.12 103 LYS A CA 1
ATOM 823 C C . LYS A 1 103 ? -15.944 -2.251 -3.476 1.00 90.12 103 LYS A C 1
ATOM 825 O O . LYS A 1 103 ? -16.839 -1.995 -4.275 1.00 90.12 103 LYS A O 1
ATOM 830 N N . SER A 1 104 ? -15.121 -1.315 -3.000 1.00 93.38 104 SER A N 1
ATOM 831 C CA . SER A 1 104 ? -15.181 0.104 -3.357 1.00 93.38 104 SER A CA 1
ATOM 832 C C . SER A 1 104 ? -13.926 0.518 -4.110 1.00 93.38 104 SER A C 1
ATOM 834 O O . SER A 1 104 ? -12.812 0.306 -3.626 1.00 93.38 104 SER A O 1
ATOM 836 N N . LYS A 1 105 ? -14.117 1.190 -5.253 1.00 92.88 105 LYS A N 1
ATOM 837 C CA . LYS A 1 105 ? -13.025 1.774 -6.042 1.00 92.88 105 LYS A CA 1
ATOM 838 C C . LYS A 1 105 ? -12.190 2.753 -5.213 1.00 92.88 105 LYS A C 1
ATOM 840 O O . LYS A 1 105 ? -10.970 2.759 -5.339 1.00 92.88 105 LYS A O 1
ATOM 845 N N . ASP A 1 106 ? -12.828 3.531 -4.340 1.00 93.06 106 ASP A N 1
ATOM 846 C CA . ASP A 1 106 ? -12.131 4.503 -3.495 1.00 93.06 106 ASP A CA 1
ATOM 847 C C . ASP A 1 106 ? -11.244 3.803 -2.458 1.00 93.06 106 ASP A C 1
ATOM 849 O O . ASP A 1 106 ? -10.107 4.214 -2.240 1.00 93.06 106 ASP A O 1
ATOM 853 N N . ILE A 1 107 ? -11.716 2.704 -1.856 1.00 93.94 107 ILE A N 1
ATOM 854 C CA . ILE A 1 107 ? -10.907 1.918 -0.910 1.00 93.94 107 ILE A CA 1
ATOM 855 C C . ILE A 1 107 ? -9.731 1.264 -1.642 1.00 93.94 107 ILE A C 1
ATOM 857 O O . ILE A 1 107 ? -8.596 1.370 -1.175 1.00 93.94 107 ILE A O 1
ATOM 861 N N . ALA A 1 108 ? -9.981 0.666 -2.811 1.00 95.69 108 ALA A N 1
ATOM 862 C CA . ALA A 1 108 ? -8.943 0.063 -3.642 1.00 95.69 108 ALA A CA 1
ATOM 863 C C . ALA A 1 108 ? -7.846 1.075 -4.006 1.00 95.69 108 ALA A C 1
ATOM 865 O O . ALA A 1 108 ? -6.659 0.798 -3.840 1.00 95.69 108 ALA A O 1
ATOM 866 N N . LEU A 1 109 ? -8.247 2.275 -4.434 1.00 96.06 109 LEU A N 1
ATOM 867 C CA . LEU A 1 109 ? -7.335 3.366 -4.757 1.00 96.06 109 LEU A CA 1
ATOM 868 C C . LEU A 1 109 ? -6.499 3.790 -3.549 1.00 96.06 109 LEU A C 1
ATOM 870 O O . LEU A 1 109 ? -5.284 3.919 -3.670 1.00 96.06 109 LEU A O 1
ATOM 874 N N . ARG A 1 110 ? -7.116 3.998 -2.381 1.00 95.06 110 ARG A N 1
ATOM 875 C CA . ARG A 1 110 ? -6.369 4.398 -1.180 1.00 95.06 110 ARG A CA 1
ATOM 876 C C . ARG A 1 110 ? -5.355 3.338 -0.763 1.00 95.06 110 ARG A C 1
ATOM 878 O O . ARG A 1 110 ? -4.216 3.696 -0.480 1.00 95.06 110 ARG A O 1
ATOM 885 N N . LYS A 1 111 ? -5.732 2.054 -0.771 1.00 96.38 111 LYS A N 1
ATOM 886 C CA . LYS A 1 111 ? -4.812 0.950 -0.453 1.00 96.38 111 LYS A CA 1
ATOM 887 C C . LYS A 1 111 ? -3.675 0.854 -1.465 1.00 96.38 111 LYS A C 1
ATOM 889 O O . LYS A 1 111 ? -2.523 0.742 -1.057 1.00 96.38 111 LYS A O 1
ATOM 894 N N . LEU A 1 112 ? -3.969 0.975 -2.760 1.00 97.38 112 LEU A N 1
ATOM 895 C CA . LEU A 1 112 ? -2.942 1.008 -3.801 1.00 97.38 112 LEU A CA 1
ATOM 896 C C . LEU A 1 112 ? -1.983 2.190 -3.599 1.00 97.38 112 LEU A C 1
ATOM 898 O O . LEU A 1 112 ? -0.770 2.005 -3.603 1.00 97.38 112 LEU A O 1
ATOM 902 N N . CYS A 1 113 ? -2.506 3.390 -3.346 1.00 96.31 113 CYS A N 1
ATOM 903 C CA . CYS A 1 113 ? -1.683 4.563 -3.070 1.00 96.31 113 CYS A CA 1
ATOM 904 C C . CYS A 1 113 ? -0.853 4.425 -1.795 1.00 96.31 113 CYS A C 1
ATOM 906 O O . CYS A 1 113 ? 0.296 4.859 -1.765 1.00 96.31 113 CYS A O 1
ATOM 908 N N . TYR A 1 114 ? -1.405 3.799 -0.759 1.00 96.50 114 TYR A N 1
ATOM 909 C CA . TYR A 1 114 ? -0.682 3.501 0.468 1.00 96.50 114 TYR A CA 1
ATOM 910 C C . TYR A 1 114 ? 0.500 2.558 0.217 1.00 96.50 114 TYR A C 1
ATOM 912 O O . TYR A 1 114 ? 1.591 2.814 0.728 1.00 96.50 114 TYR A O 1
ATOM 920 N N . VAL A 1 115 ? 0.311 1.515 -0.603 1.00 97.56 115 VAL A N 1
ATOM 921 C CA . VAL A 1 115 ? 1.396 0.614 -1.021 1.00 97.56 115 VAL A CA 1
ATOM 922 C C . VAL A 1 115 ? 2.442 1.365 -1.836 1.00 97.56 115 VAL A C 1
ATOM 924 O O . VAL A 1 115 ? 3.613 1.308 -1.479 1.00 97.56 115 VAL A O 1
ATOM 927 N N . ILE A 1 116 ? 2.031 2.092 -2.883 1.00 97.00 116 ILE A N 1
ATOM 928 C CA . ILE A 1 116 ? 2.945 2.850 -3.753 1.00 97.00 116 ILE A CA 1
ATOM 929 C C . ILE A 1 116 ? 3.824 3.780 -2.917 1.00 97.00 116 ILE A C 1
ATOM 931 O O . ILE A 1 116 ? 5.039 3.787 -3.079 1.00 97.00 116 ILE A O 1
ATOM 935 N N . ARG A 1 117 ? 3.229 4.547 -1.997 1.00 95.81 117 ARG A N 1
ATOM 936 C CA . ARG A 1 117 ? 3.983 5.486 -1.160 1.00 95.81 117 ARG A CA 1
ATOM 937 C C . ARG A 1 117 ? 4.911 4.784 -0.171 1.00 95.81 117 ARG A C 1
ATOM 939 O O . ARG A 1 117 ? 6.033 5.244 -0.025 1.00 95.81 117 ARG A O 1
ATOM 946 N N . ASN A 1 118 ? 4.471 3.707 0.490 1.00 95.38 118 ASN A N 1
ATOM 947 C CA . ASN A 1 118 ? 5.337 2.956 1.412 1.00 95.38 118 ASN A CA 1
ATOM 948 C C . ASN A 1 118 ? 6.527 2.343 0.676 1.00 95.38 118 ASN A C 1
ATOM 950 O O . ASN A 1 118 ? 7.660 2.581 1.067 1.00 95.38 118 ASN A O 1
ATOM 954 N N . ARG A 1 119 ? 6.274 1.614 -0.414 1.00 96.44 119 ARG A N 1
ATOM 955 C CA . ARG A 1 119 ? 7.331 0.928 -1.161 1.00 96.44 119 ARG A CA 1
ATOM 956 C C . ARG A 1 119 ? 8.334 1.892 -1.767 1.00 96.44 119 ARG A C 1
ATOM 958 O O . ARG A 1 119 ? 9.519 1.720 -1.557 1.00 96.44 119 ARG A O 1
ATOM 965 N N . LEU A 1 120 ? 7.878 2.983 -2.385 1.00 96.12 120 LEU A N 1
ATOM 966 C CA . LEU A 1 120 ? 8.799 4.014 -2.872 1.00 96.12 120 LEU A CA 1
ATOM 967 C C . LEU A 1 120 ? 9.627 4.651 -1.746 1.00 96.12 120 LEU A C 1
ATOM 969 O O . LEU A 1 120 ? 10.769 5.039 -1.979 1.00 96.12 120 LEU A O 1
ATOM 973 N N . SER A 1 121 ? 9.065 4.754 -0.538 1.00 95.12 121 SER A N 1
ATOM 974 C CA . SER A 1 121 ? 9.807 5.192 0.646 1.00 95.12 121 SER A CA 1
ATOM 975 C C . SER A 1 121 ? 10.902 4.203 1.034 1.00 95.12 121 SER A C 1
ATOM 977 O O . SER A 1 121 ? 12.028 4.624 1.284 1.00 95.12 121 SER A O 1
ATOM 979 N N . ASP A 1 122 ? 10.585 2.908 1.045 1.00 93.62 122 ASP A N 1
ATOM 980 C CA . ASP A 1 122 ? 11.527 1.836 1.373 1.00 93.62 122 ASP A CA 1
ATOM 981 C C . ASP A 1 122 ? 12.625 1.695 0.301 1.00 93.62 122 ASP A C 1
ATOM 983 O O . ASP A 1 122 ? 13.799 1.542 0.636 1.00 93.62 122 ASP A O 1
ATOM 987 N N . ASP A 1 123 ? 12.251 1.794 -0.977 1.00 94.56 123 ASP A N 1
ATOM 988 C CA . ASP A 1 123 ? 13.131 1.548 -2.122 1.00 94.56 123 ASP A CA 1
ATOM 989 C C . ASP A 1 123 ? 14.114 2.699 -2.367 1.00 94.56 123 ASP A C 1
ATOM 991 O O . ASP A 1 123 ? 15.290 2.466 -2.657 1.00 94.56 123 ASP A O 1
ATOM 995 N N . PHE A 1 124 ? 13.646 3.950 -2.269 1.00 92.94 124 PHE A N 1
ATOM 996 C CA . PHE A 1 124 ? 14.456 5.135 -2.579 1.00 92.94 124 PHE A CA 1
ATOM 997 C C . PHE A 1 124 ? 14.904 5.921 -1.343 1.00 92.94 124 PHE A C 1
ATOM 999 O O . PHE A 1 124 ? 15.923 6.614 -1.397 1.00 92.94 124 PHE A O 1
ATOM 1006 N N . GLY A 1 125 ? 14.172 5.841 -0.229 1.00 88.25 125 GLY A N 1
ATOM 1007 C CA . GLY A 1 125 ? 14.429 6.654 0.958 1.00 88.25 125 GLY A CA 1
ATOM 1008 C C . GLY A 1 125 ? 14.408 8.164 0.682 1.00 88.25 125 GLY A C 1
ATOM 1009 O O . GLY A 1 125 ? 13.830 8.649 -0.293 1.00 88.25 125 GLY A O 1
ATOM 1010 N N . GLY A 1 126 ? 15.048 8.931 1.571 1.00 87.25 126 GLY A N 1
ATOM 1011 C CA . GLY A 1 126 ? 15.299 10.364 1.381 1.00 87.25 126 GLY A CA 1
ATOM 1012 C C . GLY A 1 126 ? 14.034 11.176 1.088 1.00 87.25 126 GLY A C 1
ATOM 1013 O O . GLY A 1 126 ? 13.128 11.252 1.919 1.00 87.25 126 GLY A O 1
ATOM 1014 N N . ASP A 1 127 ? 13.980 11.771 -0.105 1.00 84.19 127 ASP A N 1
ATOM 1015 C CA . ASP A 1 127 ? 12.874 12.625 -0.555 1.00 84.19 127 ASP A CA 1
ATOM 1016 C C . ASP A 1 127 ? 11.535 11.869 -0.697 1.00 84.19 127 ASP A C 1
ATOM 1018 O O . ASP A 1 127 ? 10.475 12.494 -0.704 1.00 84.19 127 ASP A O 1
ATOM 1022 N N . PHE A 1 128 ? 11.557 10.531 -0.746 1.00 89.69 128 PHE A N 1
ATOM 1023 C CA . PHE A 1 128 ? 10.363 9.675 -0.742 1.00 89.69 128 PHE A CA 1
ATOM 1024 C C . PHE A 1 128 ? 9.889 9.284 0.667 1.00 89.69 128 PHE A C 1
ATOM 1026 O O . PHE A 1 128 ? 8.985 8.457 0.799 1.00 89.69 128 PHE A O 1
ATOM 1033 N N . SER A 1 129 ? 10.467 9.851 1.733 1.00 90.00 129 SER A N 1
ATOM 1034 C CA . SER A 1 129 ? 10.059 9.569 3.116 1.00 90.00 129 SER A CA 1
ATOM 1035 C C . SER A 1 129 ? 8.543 9.713 3.308 1.00 90.00 129 SER A C 1
ATOM 1037 O O . SER A 1 129 ? 7.951 10.757 3.016 1.00 90.00 129 SER A O 1
ATOM 1039 N N . TYR A 1 130 ? 7.901 8.649 3.792 1.00 90.38 130 TYR A N 1
ATOM 1040 C CA . TYR A 1 130 ? 6.458 8.586 3.960 1.00 90.38 130 TYR A CA 1
ATOM 1041 C C . TYR A 1 130 ? 6.075 8.041 5.332 1.00 90.38 130 TYR A C 1
ATOM 1043 O O . TYR A 1 130 ? 6.210 6.855 5.618 1.00 90.38 130 TYR A O 1
ATOM 1051 N N . THR A 1 131 ? 5.481 8.915 6.143 1.00 90.69 131 THR A N 1
ATOM 1052 C CA . THR A 1 131 ? 4.805 8.533 7.383 1.00 90.69 131 THR A CA 1
ATOM 1053 C C . THR A 1 131 ? 3.320 8.867 7.252 1.00 90.69 131 THR A C 1
ATOM 1055 O O . THR A 1 131 ? 2.965 10.046 7.153 1.00 90.69 131 THR A O 1
ATOM 1058 N N . PRO A 1 132 ? 2.424 7.869 7.222 1.00 91.75 132 PRO A N 1
ATOM 1059 C CA . PRO A 1 132 ? 0.998 8.113 7.065 1.00 91.75 132 PRO A CA 1
ATOM 1060 C C . PRO A 1 132 ? 0.385 8.706 8.340 1.00 91.75 132 PRO A C 1
ATOM 1062 O O . PRO A 1 132 ? 0.597 8.207 9.443 1.00 91.75 132 PRO A O 1
ATOM 1065 N N . ASN A 1 133 ? -0.475 9.715 8.179 1.00 91.88 133 ASN A N 1
ATOM 1066 C CA . ASN A 1 133 ? -1.348 10.182 9.266 1.00 91.88 133 ASN A CA 1
ATOM 1067 C C . ASN A 1 133 ? -2.459 9.167 9.584 1.00 91.88 133 ASN A C 1
ATOM 1069 O O . ASN A 1 133 ? -2.943 9.094 10.712 1.00 91.88 133 ASN A O 1
ATOM 1073 N N . VAL A 1 134 ? -2.884 8.411 8.566 1.00 94.69 134 VAL A N 1
ATOM 1074 C CA . VAL A 1 134 ? -3.863 7.329 8.670 1.00 94.69 134 VAL A CA 1
ATOM 1075 C C . VAL A 1 134 ? -3.338 6.134 7.887 1.00 94.69 134 VAL A C 1
ATOM 1077 O O . VAL A 1 134 ? -3.046 6.240 6.697 1.00 94.69 134 VAL A O 1
ATOM 1080 N N . TYR A 1 135 ? -3.213 5.008 8.570 1.00 96.31 135 TYR A N 1
ATOM 1081 C CA . TYR A 1 135 ? -2.721 3.746 8.051 1.00 96.31 135 TYR A CA 1
ATOM 1082 C C . TYR A 1 135 ? -3.845 2.979 7.348 1.00 96.31 135 TYR A C 1
ATOM 1084 O O . TYR A 1 135 ? -5.010 3.018 7.759 1.00 96.31 135 TYR A O 1
ATOM 1092 N N . GLU A 1 136 ? -3.487 2.244 6.299 1.00 96.06 136 GLU A N 1
ATOM 1093 C CA . GLU A 1 136 ? -4.388 1.283 5.670 1.00 96.06 136 GLU A CA 1
ATOM 1094 C C . GLU A 1 136 ? -4.216 -0.109 6.274 1.00 96.06 136 GLU A C 1
ATOM 1096 O O . GLU A 1 136 ? -3.110 -0.546 6.595 1.00 96.06 136 GLU A O 1
ATOM 1101 N N . VAL A 1 137 ? -5.332 -0.827 6.379 1.00 96.38 137 VAL A N 1
ATOM 1102 C CA . VAL A 1 137 ? -5.331 -2.259 6.677 1.00 96.38 137 VAL A CA 1
ATOM 1103 C C . VAL A 1 137 ? -5.157 -3.007 5.360 1.00 96.38 137 VAL A C 1
ATOM 1105 O O . VAL A 1 137 ? -6.103 -3.143 4.582 1.00 96.38 137 VAL A O 1
ATOM 1108 N N . ILE A 1 138 ? -3.945 -3.487 5.089 1.00 96.06 138 ILE A N 1
ATOM 1109 C CA . ILE A 1 138 ? -3.657 -4.269 3.880 1.00 96.06 138 ILE A CA 1
ATOM 1110 C C . ILE A 1 138 ? -4.199 -5.683 4.019 1.00 96.06 138 ILE A C 1
ATOM 1112 O O . ILE A 1 138 ? -4.774 -6.231 3.081 1.00 96.06 138 ILE A O 1
ATOM 1116 N N . PHE A 1 139 ? -4.080 -6.254 5.212 1.00 94.44 139 PHE A N 1
ATOM 1117 C CA . PHE A 1 139 ? -4.653 -7.551 5.518 1.00 94.44 139 PHE A CA 1
ATOM 1118 C C . PHE A 1 139 ? -5.166 -7.593 6.954 1.00 94.44 139 PHE A C 1
ATOM 1120 O O . PHE A 1 139 ? -4.551 -7.052 7.871 1.00 94.44 139 PHE A O 1
ATOM 1127 N N . SER A 1 140 ? -6.284 -8.285 7.158 1.00 96.38 140 SER A N 1
ATOM 1128 C CA . SER A 1 140 ? -6.839 -8.543 8.483 1.00 96.38 140 SER A CA 1
ATOM 1129 C C . SER A 1 140 ? -7.278 -9.996 8.631 1.00 96.38 140 SER A C 1
ATOM 1131 O O . SER A 1 140 ? -7.811 -10.613 7.701 1.00 96.38 140 SER A O 1
ATOM 1133 N N . LYS A 1 141 ? -7.091 -10.572 9.822 1.00 96.94 141 LYS A N 1
ATOM 1134 C CA . LYS A 1 141 ? -7.495 -11.949 10.141 1.00 96.94 141 LYS A CA 1
ATOM 1135 C C . LYS A 1 141 ? -8.050 -12.057 11.555 1.00 96.94 141 LYS A C 1
ATOM 1137 O O . LYS A 1 141 ? -7.335 -11.818 12.524 1.00 96.94 141 LYS A O 1
ATOM 1142 N N . SER A 1 142 ? -9.300 -12.495 11.669 1.00 97.00 142 SER A N 1
ATOM 1143 C CA . SER A 1 142 ? -9.929 -12.796 12.957 1.00 97.00 142 SER A CA 1
ATOM 1144 C C . SER A 1 142 ? -9.448 -14.132 13.523 1.00 97.00 142 SER A C 1
ATOM 1146 O O . SER A 1 142 ? -9.148 -15.075 12.785 1.00 97.00 142 SER A O 1
ATOM 1148 N N . ASN A 1 143 ? -9.412 -14.226 14.845 1.00 93.88 143 ASN A N 1
ATOM 1149 C CA . ASN A 1 143 ? -9.187 -15.446 15.611 1.00 93.88 143 ASN A CA 1
ATOM 1150 C C . ASN A 1 143 ? -10.061 -15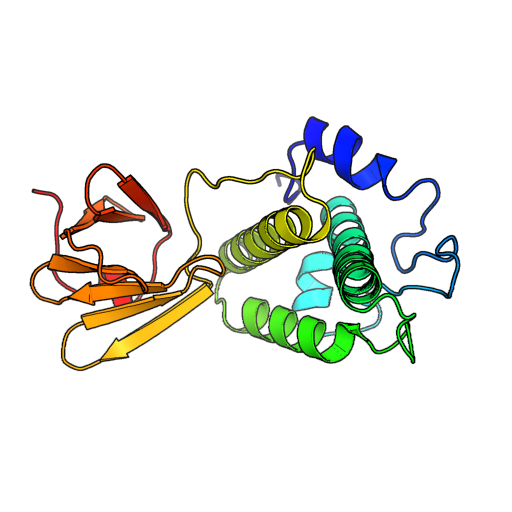.419 16.892 1.00 93.88 143 ASN A C 1
ATOM 1152 O O . ASN A 1 143 ? -10.747 -14.423 17.141 1.00 93.88 143 ASN A O 1
ATOM 1156 N N . PRO A 1 144 ? -10.079 -16.480 17.722 1.00 95.38 144 PRO A N 1
ATOM 1157 C CA . PRO A 1 144 ? -10.911 -16.508 18.928 1.00 95.38 144 PRO A CA 1
ATOM 1158 C C . PRO A 1 144 ? -10.657 -15.365 19.923 1.00 95.38 144 PRO A C 1
ATOM 1160 O O . PRO A 1 144 ? -11.581 -14.984 20.642 1.00 95.38 144 PRO A O 1
ATOM 1163 N N . ASN A 1 145 ? -9.453 -14.790 19.931 1.00 94.62 145 ASN A N 1
ATOM 1164 C CA . ASN A 1 145 ? -9.021 -13.765 20.881 1.00 94.62 145 ASN A CA 1
ATOM 1165 C C . ASN A 1 145 ? -9.177 -12.334 20.342 1.00 94.62 145 ASN A C 1
ATOM 1167 O O . ASN A 1 145 ? -9.159 -11.393 21.131 1.00 94.62 145 ASN A O 1
ATOM 1171 N N . GLY A 1 146 ? -9.355 -12.150 19.030 1.00 97.06 146 GLY A N 1
ATOM 1172 C CA . GLY A 1 146 ? -9.399 -10.821 18.425 1.00 97.06 146 GLY A CA 1
ATOM 1173 C C . GLY A 1 146 ? -9.105 -10.809 16.926 1.00 97.06 146 GLY A C 1
ATOM 1174 O O . GLY A 1 146 ? -9.456 -11.748 16.209 1.00 97.06 146 GLY A O 1
ATOM 1175 N N . VAL A 1 147 ? -8.462 -9.744 16.449 1.00 98.31 147 VAL A N 1
ATOM 1176 C CA . VAL A 1 147 ? -8.106 -9.534 15.038 1.00 98.31 147 VAL A CA 1
ATOM 1177 C C . VAL A 1 147 ? -6.631 -9.173 14.915 1.00 98.31 147 VAL A C 1
ATOM 1179 O O . VAL A 1 147 ? -6.105 -8.369 15.675 1.00 98.31 147 VAL A O 1
ATOM 1182 N N . VAL A 1 148 ? -5.959 -9.777 13.942 1.00 97.81 148 VAL A N 1
ATOM 1183 C CA . VAL A 1 148 ? -4.611 -9.393 13.520 1.00 97.81 148 VAL A CA 1
ATOM 1184 C C . VAL A 1 148 ? -4.735 -8.476 12.313 1.00 97.81 148 VAL A C 1
ATOM 1186 O O . VAL A 1 148 ? -5.422 -8.837 11.360 1.00 97.81 148 VAL A O 1
ATOM 1189 N N . VAL A 1 149 ? -4.075 -7.326 12.359 1.00 97.50 149 VAL A N 1
ATOM 1190 C CA . VAL A 1 149 ? -4.038 -6.298 11.314 1.00 97.50 149 VAL A CA 1
ATOM 1191 C C . VAL A 1 149 ? -2.609 -6.171 10.802 1.00 97.50 149 VAL A C 1
ATOM 1193 O O . VAL A 1 149 ? -1.677 -6.112 11.598 1.00 97.50 149 VAL A O 1
ATOM 1196 N N . ASP A 1 150 ? -2.437 -6.123 9.489 1.00 95.94 150 ASP A N 1
ATOM 1197 C CA . ASP A 1 150 ? -1.159 -5.915 8.810 1.00 95.94 150 ASP A CA 1
ATOM 1198 C C . ASP A 1 150 ? -1.245 -4.651 7.941 1.00 95.94 150 ASP A C 1
ATOM 1200 O O . ASP A 1 150 ? -2.179 -4.503 7.144 1.00 95.94 150 ASP A O 1
ATOM 1204 N N . SER A 1 151 ? -0.297 -3.733 8.126 1.00 93.56 151 SER A N 1
ATOM 1205 C CA . SER A 1 151 ? -0.226 -2.439 7.439 1.00 93.56 151 SER A CA 1
ATOM 1206 C C . SER A 1 151 ? 1.049 -2.282 6.606 1.00 93.56 151 SER A C 1
ATOM 1208 O O . SER A 1 151 ? 1.544 -1.166 6.475 1.00 93.56 151 SER A O 1
ATOM 1210 N N . LEU A 1 152 ? 1.606 -3.380 6.075 1.00 91.00 152 LEU A N 1
ATOM 1211 C CA . LEU A 1 152 ? 2.921 -3.473 5.404 1.00 91.00 152 LEU A CA 1
ATOM 1212 C C . LEU A 1 152 ? 4.099 -3.330 6.363 1.00 91.00 152 LEU A C 1
ATOM 1214 O O . LEU A 1 152 ? 4.891 -4.253 6.518 1.00 91.00 152 LEU A O 1
ATOM 1218 N N . SER A 1 153 ? 4.203 -2.175 7.015 1.00 83.50 153 SER A N 1
ATOM 1219 C CA . SER A 1 153 ? 5.331 -1.820 7.878 1.00 83.50 153 SER A CA 1
ATOM 1220 C C . SER A 1 153 ? 5.242 -2.444 9.267 1.00 83.50 153 SER A C 1
ATOM 1222 O O . SER A 1 153 ? 6.233 -2.528 9.991 1.00 83.50 153 SER A O 1
ATOM 1224 N N . SER A 1 154 ? 4.047 -2.856 9.691 1.00 91.06 154 SER A N 1
ATOM 1225 C CA . SER A 1 154 ? 3.816 -3.374 11.033 1.00 91.06 154 SER A CA 1
ATOM 1226 C C . SER A 1 154 ? 2.588 -4.267 11.099 1.00 91.06 154 SER A C 1
ATOM 1228 O O . SER A 1 154 ? 1.638 -4.142 10.325 1.00 91.06 154 SER A O 1
ATOM 1230 N N . ARG A 1 155 ? 2.613 -5.169 12.081 1.00 95.75 155 ARG A N 1
ATOM 1231 C CA . ARG A 1 155 ? 1.493 -6.037 12.422 1.00 95.75 155 ARG A CA 1
ATOM 1232 C C . ARG A 1 155 ? 1.031 -5.743 13.836 1.00 95.75 155 ARG A C 1
ATOM 1234 O O . ARG A 1 155 ? 1.842 -5.691 14.761 1.00 95.75 155 ARG A O 1
ATOM 1241 N N . PHE A 1 156 ? -0.278 -5.605 13.977 1.00 97.56 156 PHE A N 1
ATOM 1242 C CA . PHE A 1 156 ? -0.967 -5.287 15.215 1.00 97.56 156 PHE A CA 1
ATOM 1243 C C . PHE A 1 156 ? -1.919 -6.421 15.586 1.00 97.56 156 PHE A C 1
ATOM 1245 O O . PHE A 1 156 ? -2.581 -7.010 14.732 1.00 97.56 156 PHE A O 1
ATOM 1252 N N . TYR A 1 157 ? -1.990 -6.731 16.873 1.00 97.56 157 TYR A N 1
ATOM 1253 C CA . TYR A 1 157 ? -2.873 -7.730 17.457 1.00 97.56 157 TYR A CA 1
ATOM 1254 C C . TYR A 1 157 ? -3.871 -6.994 18.340 1.00 97.56 157 TYR A C 1
ATOM 1256 O O . TYR A 1 157 ? -3.478 -6.389 19.333 1.00 97.56 157 TYR A O 1
ATOM 1264 N N . LEU A 1 158 ? -5.142 -7.028 17.956 1.00 98.25 158 LEU A N 1
ATOM 1265 C CA . LEU A 1 158 ? -6.229 -6.296 18.596 1.00 98.25 158 LEU A CA 1
ATOM 1266 C C . LEU A 1 158 ? -7.126 -7.290 19.329 1.00 98.25 158 LEU A C 1
ATOM 1268 O O . LEU A 1 158 ? -7.824 -8.082 18.692 1.00 98.25 158 LEU A O 1
ATOM 1272 N N . GLY A 1 159 ? -7.073 -7.292 20.657 1.00 97.56 159 GLY A N 1
ATOM 1273 C CA . GLY A 1 159 ? -7.817 -8.210 21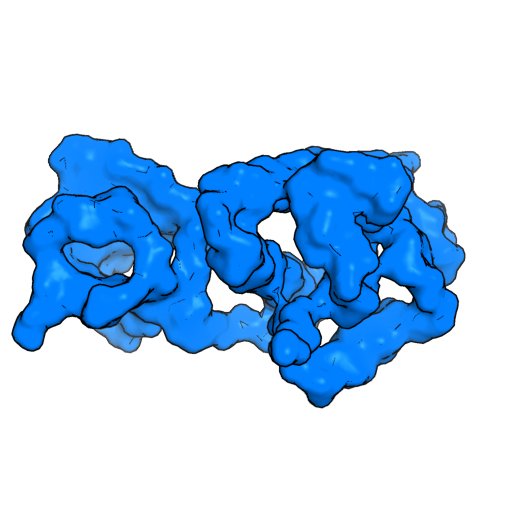.510 1.00 97.56 159 GLY A CA 1
ATOM 1274 C C . GLY A 1 159 ? -9.269 -7.786 21.720 1.00 97.56 159 GLY A C 1
ATOM 1275 O O . GLY A 1 159 ? -9.611 -6.602 21.691 1.00 97.56 159 GLY A O 1
ATOM 1276 N N . LYS A 1 160 ? -10.146 -8.762 21.975 1.00 96.81 160 LYS A N 1
ATOM 1277 C CA . LYS A 1 160 ? -11.556 -8.527 22.350 1.00 96.81 160 LYS A CA 1
ATOM 1278 C C . LYS A 1 160 ? -11.713 -7.725 23.644 1.00 96.81 160 LYS A C 1
ATOM 1280 O O . LYS A 1 160 ? -12.743 -7.092 23.833 1.00 96.81 160 LYS A O 1
ATOM 1285 N N . SER A 1 161 ? -10.708 -7.762 24.514 1.00 95.50 161 SER A N 1
ATOM 1286 C CA . SER A 1 161 ? -10.611 -6.971 25.746 1.00 95.50 161 SER A CA 1
ATOM 1287 C C . SER A 1 161 ? -10.083 -5.550 25.523 1.00 95.50 161 SER A C 1
ATOM 1289 O O . SER A 1 161 ? -9.754 -4.865 26.487 1.00 95.50 161 SER A O 1
ATOM 1291 N N . CYS A 1 162 ? -10.002 -5.100 24.267 1.00 97.44 162 CYS A N 1
ATOM 1292 C CA . CYS A 1 162 ? -9.494 -3.783 23.873 1.00 97.44 162 CYS A CA 1
ATOM 1293 C C . CYS A 1 162 ? -8.005 -3.567 24.173 1.00 97.44 162 CYS A C 1
ATOM 1295 O O . CYS A 1 162 ? -7.496 -2.456 24.042 1.00 97.44 162 CYS A O 1
ATOM 1297 N N . ASP A 1 163 ? -7.286 -4.633 24.521 1.00 96.81 163 ASP A N 1
ATOM 1298 C CA . ASP A 1 163 ? -5.833 -4.678 24.571 1.00 96.81 163 ASP A CA 1
ATOM 1299 C C . ASP A 1 163 ? -5.253 -4.735 23.157 1.00 96.81 163 ASP A C 1
ATOM 1301 O O . ASP A 1 163 ? -5.820 -5.346 22.249 1.00 96.81 163 ASP A O 1
ATOM 1305 N N . ALA A 1 164 ? -4.110 -4.089 22.966 1.00 97.75 164 ALA A N 1
ATOM 1306 C CA . ALA A 1 164 ? -3.387 -4.110 21.708 1.00 97.75 164 ALA A CA 1
ATOM 1307 C C . ALA A 1 164 ? -1.929 -4.503 21.919 1.00 97.75 164 ALA A C 1
ATOM 1309 O O . ALA A 1 164 ? -1.340 -4.235 22.969 1.00 97.75 164 ALA A O 1
ATOM 1310 N N . SER A 1 165 ? -1.332 -5.111 20.897 1.00 97.06 165 SER A N 1
ATOM 1311 C CA . SER A 1 165 ? 0.117 -5.267 20.815 1.00 97.06 165 SER A CA 1
ATOM 1312 C C . SER A 1 165 ? 0.626 -5.231 19.381 1.00 97.06 165 SER A C 1
ATOM 1314 O O . SER A 1 165 ? -0.158 -5.378 18.446 1.00 97.06 165 SER A O 1
ATOM 1316 N N . ASN A 1 166 ? 1.929 -5.041 19.192 1.00 95.31 166 ASN A N 1
ATOM 1317 C CA . ASN A 1 166 ? 2.584 -5.127 17.883 1.00 95.31 166 ASN A CA 1
ATOM 1318 C C . ASN A 1 166 ? 3.542 -6.332 17.796 1.00 95.31 166 ASN A C 1
ATOM 1320 O O . ASN A 1 166 ? 3.718 -7.093 18.752 1.00 95.31 166 ASN A O 1
ATOM 1324 N N . SER A 1 167 ? 4.188 -6.509 16.641 1.00 91.69 167 SER A N 1
ATOM 1325 C CA . SER A 1 167 ? 5.175 -7.576 16.398 1.00 91.69 167 SER A CA 1
ATOM 1326 C C . SER A 1 167 ? 6.322 -7.635 17.412 1.00 91.69 167 SER A C 1
ATOM 1328 O O . SER A 1 167 ? 6.850 -8.719 17.652 1.00 91.69 167 SER A O 1
ATOM 1330 N N . ILE A 1 168 ? 6.695 -6.507 18.026 1.00 92.69 168 ILE A N 1
ATOM 1331 C CA . ILE A 1 168 ? 7.764 -6.436 19.036 1.00 92.69 168 ILE A CA 1
ATOM 1332 C C . ILE A 1 168 ? 7.243 -6.578 20.476 1.00 92.69 168 ILE A C 1
ATOM 1334 O O . ILE A 1 168 ? 8.002 -6.408 21.426 1.00 92.69 168 ILE A O 1
ATOM 1338 N N . LYS A 1 169 ? 5.970 -6.965 20.647 1.00 92.62 169 LYS A N 1
ATOM 1339 C CA . LYS A 1 169 ? 5.291 -7.190 21.937 1.00 92.62 169 LYS A CA 1
ATOM 1340 C C . LYS A 1 169 ? 5.148 -5.942 22.806 1.00 92.62 169 LYS A C 1
ATOM 1342 O O . LYS A 1 169 ? 4.924 -6.064 24.014 1.00 92.62 169 LYS A O 1
ATOM 1347 N N . GLU A 1 170 ? 5.229 -4.759 22.209 1.00 95.94 170 GLU A N 1
ATOM 1348 C CA . GLU A 1 170 ? 4.764 -3.550 22.872 1.00 95.94 170 GLU A CA 1
ATOM 1349 C C . GLU A 1 170 ? 3.267 -3.684 23.129 1.00 95.94 170 GLU A C 1
ATOM 1351 O O . GLU A 1 170 ? 2.548 -4.248 22.304 1.00 95.94 170 GLU A O 1
ATOM 1356 N N . LYS A 1 171 ? 2.810 -3.225 24.291 1.00 96.50 171 LYS A N 1
ATOM 1357 C CA . LYS A 1 171 ? 1.425 -3.380 24.728 1.00 96.50 171 LYS A CA 1
ATOM 1358 C C . LYS A 1 171 ? 0.751 -2.028 24.825 1.00 96.50 171 LYS A C 1
ATOM 1360 O O . LYS A 1 171 ? 1.380 -1.025 25.150 1.00 96.50 171 LYS A O 1
ATOM 1365 N N . GLY A 1 172 ? -0.555 -2.044 24.651 1.00 96.81 172 GLY A N 1
ATOM 1366 C CA . GLY A 1 172 ? -1.393 -0.902 24.939 1.00 96.81 172 GLY A CA 1
ATOM 1367 C C . GLY A 1 172 ? -2.847 -1.249 24.710 1.00 96.81 172 GLY A C 1
ATOM 1368 O O . GLY A 1 172 ? -3.303 -2.313 25.136 1.00 96.81 172 GLY A O 1
ATOM 1369 N N . ARG A 1 173 ? -3.578 -0.357 24.054 1.00 97.19 173 ARG A N 1
ATOM 1370 C CA . ARG A 1 173 ? -5.020 -0.495 23.855 1.00 97.19 173 ARG A CA 1
ATOM 1371 C C . ARG A 1 173 ? -5.434 -0.072 22.461 1.00 97.19 173 ARG A C 1
ATOM 1373 O O . ARG A 1 173 ? -4.720 0.665 21.785 1.00 97.19 173 ARG A O 1
ATOM 1380 N N . TRP A 1 174 ? -6.614 -0.501 22.054 1.00 98.06 174 TRP A N 1
ATOM 1381 C CA . TRP A 1 174 ? -7.233 -0.025 20.831 1.00 98.06 174 TRP A CA 1
ATOM 1382 C C . TRP A 1 174 ? -8.712 0.275 21.052 1.00 98.06 174 TRP A C 1
ATOM 1384 O O . TRP A 1 174 ? -9.346 -0.280 21.949 1.00 98.06 174 TRP A O 1
ATOM 1394 N N . TYR A 1 175 ? -9.252 1.178 20.245 1.00 98.06 175 TYR A N 1
ATOM 1395 C CA . TYR A 1 175 ? -10.658 1.566 20.294 1.00 98.06 175 TYR A CA 1
ATOM 1396 C C . TYR A 1 175 ? -11.113 2.112 18.943 1.00 98.06 175 TYR A C 1
ATOM 1398 O O . TYR A 1 175 ? -10.306 2.580 18.136 1.00 98.06 175 TYR A O 1
ATOM 1406 N N . LYS A 1 176 ? -12.419 2.057 18.692 1.00 97.56 176 LYS A N 1
ATOM 1407 C CA . LYS A 1 176 ? -13.049 2.714 17.547 1.00 97.56 176 LYS A CA 1
ATOM 1408 C C . LYS A 1 176 ? -13.167 4.212 17.793 1.00 97.56 176 LYS A C 1
ATOM 1410 O O . LYS A 1 176 ? -13.469 4.655 18.897 1.00 97.56 176 LYS A O 1
ATOM 1415 N N . ASP A 1 177 ? -12.982 4.975 16.731 1.00 95.94 177 ASP A N 1
ATOM 1416 C CA . ASP A 1 177 ? -13.197 6.413 16.677 1.00 95.94 177 ASP A CA 1
ATOM 1417 C C . ASP A 1 177 ? -13.896 6.728 15.351 1.00 95.94 177 ASP A C 1
ATOM 1419 O O . ASP A 1 177 ? -13.260 6.819 14.300 1.00 95.94 177 ASP A O 1
ATOM 1423 N N . LYS A 1 178 ? -15.229 6.843 15.405 1.00 92.56 178 LYS A N 1
ATOM 1424 C CA . LYS A 1 178 ? -16.110 7.049 14.242 1.00 92.56 178 LYS A CA 1
ATOM 1425 C C . LYS A 1 178 ? -15.943 5.945 13.187 1.00 92.56 178 LYS A C 1
ATOM 1427 O O . LYS A 1 178 ? -16.270 4.794 13.453 1.00 92.56 178 LYS A O 1
ATOM 1432 N N . ASP A 1 179 ? -15.480 6.294 11.991 1.00 93.69 179 ASP A N 1
ATOM 1433 C CA . ASP A 1 179 ? -15.222 5.418 10.845 1.00 93.69 179 ASP A CA 1
ATOM 1434 C C . ASP A 1 179 ? -13.780 4.880 10.815 1.00 93.69 179 ASP A C 1
ATOM 1436 O O . ASP A 1 179 ? -13.346 4.268 9.840 1.00 93.69 179 ASP A O 1
ATOM 1440 N N . GLN A 1 180 ? -13.026 5.092 11.891 1.00 96.81 180 GLN A N 1
ATOM 1441 C CA . GLN A 1 180 ? -11.643 4.668 12.045 1.00 96.81 180 GLN A CA 1
ATOM 1442 C C . GLN A 1 180 ? -11.446 3.903 13.350 1.00 96.81 180 GLN A C 1
ATOM 1444 O O . GLN A 1 180 ? -12.310 3.871 14.227 1.00 96.81 180 GLN A O 1
ATOM 1449 N N . PHE A 1 181 ? -10.281 3.289 13.497 1.00 97.94 181 PHE A N 1
ATOM 1450 C CA . PHE A 1 181 ? -9.850 2.761 14.783 1.00 97.94 181 PHE A CA 1
ATOM 1451 C C . PHE A 1 181 ? -8.451 3.249 15.120 1.00 97.94 181 PHE A C 1
ATOM 1453 O O . PHE A 1 181 ? -7.652 3.604 14.252 1.00 97.94 181 PHE A O 1
ATOM 1460 N N . VAL A 1 182 ? -8.176 3.302 16.411 1.00 97.94 182 VAL A N 1
ATOM 1461 C CA . VAL A 1 182 ? -6.943 3.828 16.969 1.00 97.94 182 VAL A CA 1
ATOM 1462 C C . VAL A 1 182 ? -6.267 2.730 17.765 1.00 97.94 182 VAL A C 1
ATOM 1464 O O . VAL A 1 182 ? -6.922 2.028 18.531 1.00 97.94 182 VAL A O 1
ATOM 1467 N N . VAL A 1 183 ? -4.955 2.613 17.603 1.00 97.75 183 VAL A N 1
ATOM 1468 C CA . VAL A 1 183 ? -4.089 1.745 18.396 1.00 97.75 183 VAL A CA 1
ATOM 1469 C C . VAL A 1 183 ? -3.087 2.628 19.134 1.00 97.75 183 VAL A C 1
ATOM 1471 O O . VAL A 1 183 ? -2.320 3.360 18.511 1.00 97.75 183 VAL A O 1
ATOM 1474 N N . GLU A 1 184 ? -3.113 2.581 20.461 1.00 97.19 184 GLU A N 1
ATOM 1475 C CA . GLU A 1 184 ? -2.182 3.281 21.348 1.00 97.19 184 GLU A CA 1
ATOM 1476 C C . GLU A 1 184 ? -1.221 2.249 21.940 1.00 97.19 184 GLU A C 1
ATOM 1478 O O . GLU A 1 184 ? -1.667 1.315 22.607 1.00 97.19 184 GLU A O 1
ATOM 1483 N N . LEU A 1 185 ? 0.078 2.401 21.683 1.00 96.19 185 LEU A N 1
ATOM 1484 C CA . LEU A 1 185 ? 1.154 1.546 22.192 1.00 96.19 185 LEU A CA 1
ATOM 1485 C C . LEU A 1 185 ? 2.225 2.448 22.805 1.00 96.19 185 LEU A C 1
ATOM 1487 O O . LEU A 1 185 ? 2.839 3.231 22.084 1.00 96.19 185 LEU A O 1
ATOM 1491 N N . GLY A 1 186 ? 2.403 2.385 24.127 1.00 90.06 186 GLY A N 1
ATOM 1492 C CA . GLY A 1 186 ? 3.268 3.337 24.831 1.00 90.06 186 GLY A CA 1
ATOM 1493 C C . GLY A 1 186 ? 2.867 4.788 24.529 1.00 90.06 186 GLY A C 1
ATOM 1494 O O . GLY A 1 186 ? 1.709 5.162 24.719 1.00 90.06 186 GLY A O 1
ATOM 1495 N N . ASP A 1 187 ? 3.816 5.569 24.010 1.00 90.25 187 ASP A N 1
ATOM 1496 C CA . ASP A 1 187 ? 3.604 6.959 23.572 1.00 90.25 187 ASP A CA 1
ATOM 1497 C C . ASP A 1 187 ? 3.166 7.073 22.096 1.00 90.25 187 ASP A C 1
ATOM 1499 O O . ASP A 1 187 ? 2.851 8.162 21.609 1.00 90.25 187 ASP A O 1
ATOM 1503 N N . SER A 1 188 ? 3.143 5.958 21.361 1.00 94.00 188 SER A N 1
ATOM 1504 C CA . SER A 1 188 ? 2.798 5.919 19.941 1.00 94.00 188 SER A CA 1
ATOM 1505 C C . SER A 1 188 ? 1.297 5.770 19.731 1.00 94.00 188 SER A C 1
ATOM 1507 O O . SER A 1 188 ? 0.622 4.962 20.375 1.00 94.00 188 SER A O 1
ATOM 1509 N N . LYS A 1 189 ? 0.772 6.520 18.760 1.00 95.38 189 LYS A N 1
ATOM 1510 C CA . LYS A 1 189 ? -0.638 6.487 18.374 1.00 95.38 189 LYS A CA 1
ATOM 1511 C C . LYS A 1 189 ? -0.774 6.26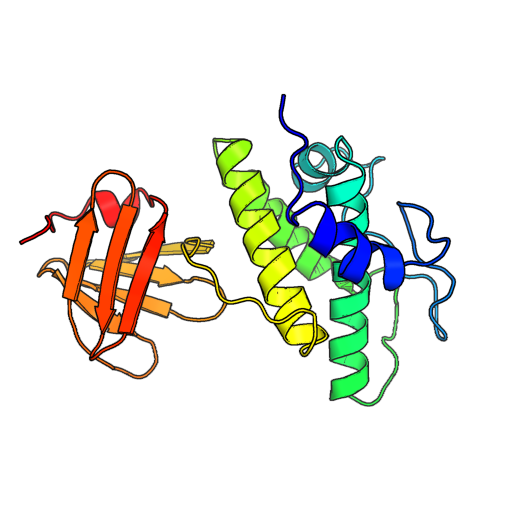6 16.876 1.00 95.38 189 LYS A C 1
ATOM 1513 O O . LYS A 1 189 ? -0.355 7.100 16.077 1.00 95.38 189 LYS A O 1
ATOM 1518 N N . TYR A 1 190 ? -1.413 5.165 16.510 1.00 96.06 190 TYR A N 1
ATOM 1519 C CA . TYR A 1 190 ? -1.661 4.774 15.129 1.00 96.06 190 TYR A CA 1
ATOM 1520 C C . TYR A 1 190 ? -3.152 4.863 14.844 1.00 96.06 190 TYR A C 1
ATOM 1522 O O . TYR A 1 190 ? -3.971 4.333 15.593 1.00 96.06 190 TYR A O 1
ATOM 1530 N N . ARG A 1 191 ? -3.514 5.537 13.759 1.00 97.25 191 ARG A N 1
ATOM 1531 C CA . ARG A 1 191 ? -4.898 5.679 13.309 1.00 97.25 191 ARG A CA 1
ATOM 1532 C C . ARG A 1 191 ? -5.064 4.892 12.027 1.00 97.25 191 ARG A C 1
ATOM 1534 O O . ARG A 1 191 ? -4.283 5.088 11.106 1.00 97.25 191 ARG A O 1
ATOM 1541 N N . PHE A 1 192 ? -6.067 4.035 11.964 1.00 97.81 192 PHE A N 1
ATOM 1542 C CA . PHE A 1 192 ? -6.324 3.169 10.825 1.00 97.81 192 PHE A CA 1
ATOM 1543 C C . PHE A 1 192 ? -7.690 3.452 10.232 1.00 97.81 192 PHE A C 1
ATOM 1545 O O . PHE A 1 192 ? -8.645 3.781 10.941 1.00 97.81 192 PHE A O 1
ATOM 1552 N N . ASN A 1 193 ? -7.787 3.274 8.923 1.00 96.75 193 ASN A N 1
ATOM 1553 C CA . ASN A 1 193 ? -9.072 3.248 8.251 1.00 96.75 193 ASN A CA 1
ATOM 1554 C C . ASN A 1 193 ? -9.918 2.039 8.659 1.00 96.75 193 ASN A C 1
ATOM 1556 O O . ASN A 1 193 ? -9.402 1.041 9.159 1.00 96.75 193 ASN A O 1
ATOM 1560 N N . TYR A 1 194 ? -11.223 2.145 8.412 1.00 95.88 194 TYR A N 1
ATOM 1561 C CA . TYR A 1 194 ? -12.192 1.080 8.640 1.00 95.88 194 TYR A CA 1
ATOM 1562 C C . TYR A 1 194 ? -11.720 -0.289 8.123 1.00 95.88 194 TYR A C 1
ATOM 1564 O O . TYR A 1 194 ? -11.305 -0.429 6.972 1.00 95.88 194 TYR A O 1
ATOM 1572 N N . ASP A 1 195 ? -11.887 -1.310 8.963 1.00 95.94 195 ASP A N 1
ATOM 1573 C CA . ASP A 1 195 ? -11.802 -2.719 8.590 1.00 95.94 195 ASP A CA 1
ATOM 1574 C C . ASP A 1 195 ? -12.976 -3.472 9.224 1.00 95.94 195 ASP A C 1
ATOM 1576 O O . ASP A 1 195 ? -13.222 -3.368 10.428 1.00 95.94 195 ASP A O 1
ATOM 1580 N N . GLU A 1 196 ? -13.700 -4.243 8.412 1.00 95.38 196 GLU A N 1
ATOM 1581 C CA . GLU A 1 196 ? -14.925 -4.938 8.825 1.00 95.38 196 GLU A CA 1
ATOM 1582 C C . GLU A 1 196 ? -14.683 -5.904 9.995 1.00 95.38 196 GLU A C 1
ATOM 1584 O O . GLU A 1 196 ? -15.496 -5.994 10.919 1.00 95.38 196 GLU A O 1
ATOM 1589 N N . LYS A 1 197 ? -13.538 -6.599 10.011 1.00 96.75 197 LYS A N 1
ATOM 1590 C CA . LYS A 1 197 ? -13.220 -7.571 11.062 1.00 96.75 197 LYS A CA 1
ATOM 1591 C C . LYS A 1 197 ? -12.897 -6.861 12.365 1.00 96.75 197 LYS A C 1
ATOM 1593 O O . LYS A 1 197 ? -13.387 -7.289 13.408 1.00 96.75 197 LYS A O 1
ATOM 1598 N N . VAL A 1 198 ? -12.132 -5.772 12.328 1.00 97.38 198 VAL A N 1
ATOM 1599 C CA . VAL A 1 198 ? -11.856 -4.956 13.522 1.00 97.38 198 VAL A CA 1
ATOM 1600 C C . VAL A 1 198 ? -13.149 -4.359 14.075 1.00 97.38 198 VAL A C 1
ATOM 1602 O O . VAL A 1 198 ? -13.423 -4.470 15.269 1.00 97.38 198 VAL A O 1
ATOM 1605 N N . PHE A 1 199 ? -13.994 -3.802 13.207 1.00 96.38 199 PHE A N 1
ATOM 1606 C CA . PHE A 1 199 ? -15.247 -3.169 13.618 1.00 96.38 199 PHE A CA 1
ATOM 1607 C C . PHE A 1 199 ? -16.298 -4.151 14.147 1.00 96.38 199 PHE A C 1
ATOM 1609 O O . PHE A 1 199 ? -17.198 -3.733 14.877 1.00 96.38 199 PHE A O 1
ATOM 1616 N N . SER A 1 200 ? -16.158 -5.447 13.852 1.00 96.00 200 SER A N 1
ATOM 1617 C CA . SER A 1 200 ? -16.978 -6.501 14.461 1.00 96.00 200 SER A CA 1
ATOM 1618 C C . SER A 1 200 ? -16.712 -6.697 15.964 1.00 96.00 200 SER A C 1
ATOM 1620 O O . SER A 1 200 ? -17.569 -7.211 16.686 1.00 96.00 200 SER A O 1
ATOM 1622 N N . LEU A 1 201 ? -15.550 -6.265 16.471 1.00 95.75 201 LEU A N 1
ATOM 1623 C CA . LEU A 1 201 ? -15.227 -6.290 17.900 1.00 95.75 201 LEU A CA 1
ATOM 1624 C C . LEU A 1 201 ? -15.874 -5.096 18.629 1.00 95.75 201 LEU A C 1
ATOM 1626 O O . LEU A 1 201 ? -16.279 -4.117 18.009 1.00 95.75 201 LEU A O 1
ATOM 1630 N N . HIS A 1 202 ? -16.027 -5.173 19.951 1.00 91.56 202 HIS A N 1
ATOM 1631 C CA . HIS A 1 202 ? -16.774 -4.182 20.743 1.00 91.56 202 HIS A CA 1
ATOM 1632 C C . HIS A 1 202 ? -15.824 -3.395 21.656 1.00 91.56 202 HIS A 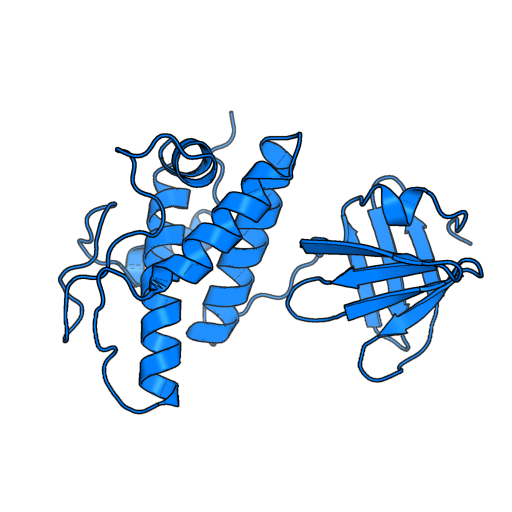C 1
ATOM 1634 O O . HIS A 1 202 ? -15.754 -3.653 22.853 1.00 91.56 202 HIS A O 1
ATOM 1640 N N . CYS A 1 203 ? -15.078 -2.460 21.064 1.00 94.19 203 CYS A N 1
ATOM 1641 C CA . CYS A 1 203 ? -14.149 -1.573 21.765 1.00 94.19 203 CYS A CA 1
ATOM 1642 C C . CYS A 1 203 ? -14.408 -0.131 21.348 1.00 94.19 203 CYS A C 1
ATOM 1644 O O . CYS A 1 203 ? -14.014 0.283 20.260 1.00 94.19 203 CYS A O 1
ATOM 1646 N N . GLU A 1 204 ? -15.101 0.611 22.203 1.00 91.94 204 GLU A N 1
ATOM 1647 C CA . GLU A 1 204 ? -15.464 2.006 21.962 1.00 91.94 204 GLU A CA 1
ATOM 1648 C C . GLU A 1 204 ? -14.468 2.948 22.644 1.00 91.94 204 GLU A C 1
ATOM 1650 O O . GLU A 1 204 ? -13.750 2.552 23.567 1.00 91.94 204 GLU A O 1
ATOM 1655 N N . MET A 1 205 ? -14.400 4.188 22.158 1.00 83.31 205 MET A N 1
ATOM 1656 C CA . MET A 1 205 ? -13.559 5.220 22.760 1.00 83.31 205 MET A CA 1
ATOM 1657 C C . MET A 1 205 ? -13.929 5.420 24.248 1.00 83.31 205 MET A C 1
ATOM 1659 O O . MET A 1 205 ? -15.125 5.492 24.543 1.00 83.31 205 MET A O 1
ATOM 1663 N N . PRO A 1 206 ? -12.942 5.496 25.166 1.00 73.38 206 PRO A N 1
ATOM 1664 C CA . PRO A 1 206 ? -13.182 5.753 26.589 1.00 73.38 206 PRO A CA 1
ATOM 1665 C C . PRO A 1 206 ? -13.834 7.107 26.880 1.00 73.38 206 PRO A C 1
ATOM 1667 O O . PRO A 1 206 ? -13.546 8.075 26.135 1.00 73.38 206 PRO A O 1
#

Foldseek 3Di:
DPQLALDDPVCLVVPQCVLQPPHDLAWHAPDPPGIAGQLADCVDPFLLVVLQVVHSSSSSLSNVLSVLVQQQVCVVVVDHDPDNHCPCVVVSVLLSVLLVVDPDSVLNSNLSSLCSLVSSCVRPNDSSPDDDPAAEFSDWDDDPFAMWTDRPVWIKGQGLVQWIATPVGQIDGKADDVQWIWDDGPPDIHIYGHDPRRVVRDGHDD

pLDDT: mean 92.48, std 8.41, range [30.88, 98.31]

Sequence (206 aa):
MANASCFTEREYNELVLKSLPDSNDDYYDKYPYGVIHNMASCSESNELSHLVCSDLKLKKSLLLLSIGEIYAYENAMHTPVADYSTYNNDFKDWLNNLVKAEKSKDIALRKLCYVIRNRLSDDFGGDFSYTPNVYEVIFSKSNPNGVVVDSLSSRFYLGKSCDASNSIKEKGRWYKDKDQFVVELGDSKYRFNYDEKVFSLHCEMP

Solvent-accessible surface area (backbone atoms only — not comparable to full-atom values): 11563 Å² total; per-residue (Å²): 133,81,82,77,50,77,48,55,73,65,52,35,56,69,54,50,48,65,75,43,73,90,49,62,68,57,38,38,74,84,46,96,87,46,52,40,46,23,66,55,45,76,90,48,92,46,58,41,16,65,65,30,66,81,33,71,62,37,29,44,48,44,30,50,38,45,49,28,59,52,50,37,48,26,68,74,66,73,44,81,76,94,48,56,78,57,67,56,47,70,58,36,52,50,50,27,51,55,34,60,71,41,94,42,71,68,59,25,48,50,48,51,32,51,48,49,44,47,49,37,16,73,42,68,32,77,95,39,66,67,80,73,84,60,40,57,70,76,43,76,47,77,57,100,62,31,29,39,38,29,49,89,88,51,43,38,40,41,34,61,86,26,38,24,31,40,84,85,68,50,54,41,33,37,26,39,54,92,74,27,34,37,41,38,39,78,94,46,77,48,40,30,51,70,47,76,72,61,65,71,49,84,35,67,64,131

Organism: Aggregatibacter actinomycetemcomitans (NCBI:txid714)

Radius of gyration: 18.49 Å; Cα contacts (8 Å, |Δi|>4): 327; chains: 1; bounding box: 42×36×50 Å

Secondary structure (DSSP, 8-state):
-----SS-HHHIIIIIIHHSTT--SSEE--STTSPEEPSS-TTS-SHHHHHHTT-HHHHHHHHHHHHHHHHHHHHHHSS--S-TTTTTHHHHHHHHHHHHH-SSHHHHHHHHHHHHHHHHHHHH-GGG----SSB--SEEEEETTEEEEE-SS-EEEEETTSEEEETT--EEEEEEETTEEEEEETTEEEEEE--HHHHTS--B--

Mean predicted aligned error: 4.39 Å